Protein AF-A0A4R4RF92-F1 (afdb_monomer)

pLDDT: mean 91.96, std 5.41, range [56.59, 97.25]

Foldseek 3Di:
DDDPVVVVVVVCCCVVVVVVVVVVVVVLVVLCCVPPVVVVDDDLDLVSSQVSLCVVPNPVSSVVSVVVCCVVVVVVLLVVLLVQLVVVCVVVVADDDPPDDCVRRVSSVVSSVVVVVVVVVVVVDPDRVVVVVLVVVLVCLLCVLVVLVVVLVLLQDCVNQPPRHDDPVRNVVSVVVSVVSVVSNVVSVVVCVVCVSVD

Radius of gyration: 20.78 Å; Cα contacts (8 Å, |Δi|>4): 106; chains: 1; bounding box: 51×45×51 Å

Nearest PDB structures (foldseek):
  8e5v-assembly1_A  TM=8.737E-01  e=6.462E-01  Deinococcus radiodurans
  8e6i-assembly1_A  TM=8.387E-01  e=5.549E-01  Deinococcus radiodurans
  8e6h-assembly1_A  TM=8.563E-01  e=7.526E-01  Deinococcus radiodurans
  8e6n-assembly1_A  TM=8.607E-01  e=1.189E+00  Deinococcus radiodurans

Sequence (199 aa):
RWSAADLADARSSVLIGFPVGGFLALSLIATAAVVYHPGGTAPGSLAQVAQPALLAFGAVGLAVAVLAFFAVTFGAALETGLSAAYAAAQYFGWQWGKRVSPREAARFHSVLLVSVLLAVLVLLSTVDPVTLTEYMLIVSAVVLPLTYLPILIVANDRTYLGDRVNGTLANLLGAVFLLVIVAASVAAIPLAVATGMGR

Solvent-accessible surface area (backbone atoms only — not comparable to full-atom values): 10977 Å² total; per-residue (Å²): 133,90,54,77,65,56,52,54,53,52,48,50,50,50,70,49,46,52,57,54,51,50,52,51,52,50,49,50,52,52,48,42,56,69,69,28,49,83,74,76,49,77,74,84,43,74,71,54,66,38,42,64,38,29,73,76,50,37,73,60,27,37,52,50,45,53,52,48,52,50,55,53,53,52,51,50,49,53,52,51,31,48,48,54,18,47,54,54,21,63,74,73,70,48,57,67,56,97,87,49,55,62,82,76,19,38,68,24,50,46,44,26,50,50,50,50,51,50,52,51,54,51,67,74,45,92,65,57,67,63,64,52,49,54,51,50,50,44,51,49,42,52,47,43,47,74,58,50,49,57,51,57,52,55,45,56,31,48,91,82,43,50,94,69,35,62,50,74,68,55,47,51,52,50,50,54,50,48,52,52,41,44,52,48,24,68,44,37,60,61,48,36,64,74,34,64,71,78,105

Secondary structure (DSSP, 8-state):
---HHHHHHHHHHHHHHHHHHHHHHHHHHHHHHHHTGGGT----SHHHHTHHHHHHHHHHHHHHHHHHHHHHHHHHHHHHHHHHHHHHHHHTT----TTS-TTTTHHHHHHHHHHHHHHHHHHTSS--HHHHHHHHHHHHHHHHHHHHHHHHHHTT-HHHHGGGS--HHHHHHHHHHHHHHHHHHHHHHHHHHHTTTT-

Mean predicted aligned error: 5.09 Å

Structure (mmCIF, N/CA/C/O backbone):
data_AF-A0A4R4RF92-F1
#
_entry.id   AF-A0A4R4RF92-F1
#
loop_
_atom_site.group_PDB
_atom_site.id
_atom_site.type_symbol
_atom_site.label_atom_id
_atom_site.label_alt_id
_atom_site.label_comp_id
_atom_site.label_asym_id
_atom_site.label_entity_id
_atom_site.label_seq_id
_atom_site.pdbx_PDB_ins_code
_atom_site.Cartn_x
_atom_site.Cartn_y
_atom_site.Cartn_z
_atom_site.occupancy
_atom_site.B_iso_or_equiv
_atom_site.auth_seq_id
_atom_site.auth_comp_id
_atom_site.auth_asym_id
_atom_site.auth_atom_id
_atom_site.pdbx_PDB_model_num
ATOM 1 N N . ARG A 1 1 ? -4.581 4.310 24.866 1.00 70.12 1 ARG A N 1
ATOM 2 C CA . ARG A 1 1 ? -5.778 5.154 24.635 1.00 70.12 1 ARG A CA 1
ATOM 3 C C . ARG A 1 1 ? -5.343 6.242 23.674 1.00 70.12 1 ARG A C 1
ATOM 5 O O . ARG A 1 1 ? -4.247 6.738 23.878 1.00 70.12 1 ARG A O 1
ATOM 12 N N . TRP A 1 2 ? -6.129 6.523 22.640 1.00 81.75 2 TRP A N 1
ATOM 13 C CA . TRP A 1 2 ? -5.810 7.558 21.656 1.00 81.75 2 TRP A CA 1
ATOM 14 C C . TRP A 1 2 ? -6.185 8.934 22.216 1.00 81.75 2 TRP A C 1
ATOM 16 O O . TRP A 1 2 ? -7.125 9.050 23.005 1.00 81.75 2 TRP A O 1
ATOM 26 N N . SER A 1 3 ? -5.431 9.949 21.830 1.00 87.31 3 SER A N 1
ATOM 27 C CA . SER A 1 3 ? -5.492 11.329 22.293 1.00 87.31 3 SER A CA 1
ATOM 28 C C . SER A 1 3 ? -5.450 12.289 21.100 1.00 87.31 3 SER A C 1
ATOM 30 O O . SER A 1 3 ? -5.185 11.894 19.967 1.00 87.31 3 SER A O 1
ATOM 32 N N . ALA A 1 4 ? -5.687 13.579 21.343 1.00 84.31 4 ALA A N 1
ATOM 33 C CA . ALA A 1 4 ? -5.590 14.590 20.291 1.00 84.31 4 ALA A CA 1
ATOM 34 C C . ALA A 1 4 ? -4.161 14.752 19.733 1.00 84.31 4 ALA A C 1
ATOM 36 O O . ALA A 1 4 ? -4.010 15.181 18.592 1.00 84.31 4 ALA A O 1
ATOM 37 N N . ALA A 1 5 ? -3.126 14.396 20.504 1.00 86.81 5 ALA A N 1
ATOM 38 C CA . ALA A 1 5 ? -1.743 14.419 20.031 1.00 86.81 5 ALA A CA 1
ATOM 39 C C . ALA A 1 5 ? -1.510 13.374 18.926 1.00 86.81 5 ALA A C 1
ATOM 41 O O . ALA A 1 5 ? -0.878 13.682 17.920 1.00 86.81 5 ALA A O 1
ATOM 42 N N . ASP A 1 6 ? -2.144 12.202 19.036 1.00 90.50 6 ASP A N 1
ATOM 43 C CA . ASP A 1 6 ? -2.045 11.141 18.025 1.00 90.50 6 ASP A CA 1
ATOM 44 C C . ASP A 1 6 ? -2.638 11.575 16.671 1.00 90.50 6 ASP A C 1
ATOM 46 O O . ASP A 1 6 ? -2.253 11.067 15.619 1.00 90.50 6 ASP A O 1
ATOM 50 N N . LEU A 1 7 ? -3.552 12.557 16.663 1.00 89.25 7 LEU A N 1
ATOM 51 C CA . LEU A 1 7 ? -4.067 13.141 15.423 1.00 89.25 7 LEU A CA 1
ATOM 52 C C . LEU A 1 7 ? -3.012 13.998 14.711 1.00 89.25 7 LEU A C 1
ATOM 54 O O . LEU A 1 7 ? -2.994 14.044 13.481 1.00 89.25 7 LEU A O 1
ATOM 58 N N . ALA A 1 8 ? -2.152 14.693 15.459 1.00 89.62 8 ALA A N 1
ATOM 59 C CA . ALA A 1 8 ? -1.052 15.452 14.873 1.00 89.62 8 ALA A CA 1
ATOM 60 C C . ALA A 1 8 ? -0.023 14.505 14.238 1.00 89.62 8 ALA A C 1
ATOM 62 O O . ALA A 1 8 ? 0.397 14.749 13.107 1.00 89.62 8 ALA A O 1
ATOM 63 N N . ASP A 1 9 ? 0.281 13.391 14.907 1.00 90.31 9 ASP A N 1
ATOM 64 C CA . ASP A 1 9 ? 1.168 12.346 14.385 1.00 90.31 9 ASP A CA 1
ATOM 65 C C . ASP A 1 9 ? 0.575 11.653 13.151 1.00 90.31 9 ASP A C 1
ATOM 67 O O . ASP A 1 9 ? 1.258 11.455 12.146 1.00 90.31 9 ASP A O 1
ATOM 71 N N . ALA A 1 10 ? -0.727 11.353 13.164 1.00 91.56 10 ALA A N 1
ATOM 72 C CA . ALA A 1 10 ? -1.410 10.808 11.993 1.00 91.56 10 ALA A CA 1
ATOM 73 C C . ALA A 1 10 ? -1.362 11.784 10.804 1.00 91.56 10 ALA A C 1
ATOM 75 O O . ALA A 1 10 ? -1.112 11.383 9.667 1.00 91.56 10 ALA A O 1
ATOM 76 N N . ARG A 1 11 ? -1.558 13.085 11.051 1.00 91.06 11 ARG A N 1
ATOM 77 C CA . ARG A 1 11 ? -1.483 14.112 10.002 1.00 91.06 11 ARG A CA 1
ATOM 78 C C . ARG A 1 11 ? -0.074 14.284 9.460 1.00 91.06 11 ARG A C 1
ATOM 80 O O . ARG A 1 11 ? 0.067 14.403 8.249 1.00 91.06 11 ARG A O 1
ATOM 87 N N . SER A 1 12 ? 0.950 14.303 10.309 1.00 92.12 12 SER A N 1
ATOM 88 C CA . SER A 1 12 ? 2.339 14.420 9.852 1.00 92.12 12 SER A CA 1
ATOM 89 C C . SER A 1 12 ? 2.744 13.195 9.032 1.00 92.12 12 SER A C 1
ATOM 91 O O . SER A 1 12 ? 3.311 13.348 7.951 1.00 92.12 12 SER A O 1
ATOM 93 N N . SER A 1 13 ? 2.349 11.998 9.474 1.00 92.50 13 SER A N 1
ATOM 94 C CA . SER A 1 13 ? 2.547 10.755 8.730 1.00 92.50 13 SER A CA 1
ATOM 95 C C . SER A 1 13 ? 1.925 10.825 7.332 1.00 92.50 13 SER A C 1
ATOM 97 O O . SER A 1 13 ? 2.594 10.502 6.354 1.00 92.50 13 SER A O 1
ATOM 99 N N . VAL A 1 14 ? 0.695 11.333 7.207 1.00 93.81 14 VAL A N 1
ATOM 100 C CA . VAL A 1 14 ? 0.028 11.491 5.905 1.00 93.81 14 VAL A CA 1
ATOM 101 C C . VAL A 1 14 ? 0.684 12.593 5.061 1.00 93.81 14 VAL A C 1
ATOM 103 O O . VAL A 1 14 ? 1.032 12.367 3.904 1.00 93.81 14 VAL A O 1
ATOM 106 N N . LEU A 1 15 ? 0.883 13.784 5.625 1.00 93.81 15 LEU A N 1
ATOM 107 C CA . LEU A 1 15 ? 1.363 14.960 4.891 1.00 93.81 15 LEU A CA 1
ATOM 108 C C . LEU A 1 15 ? 2.830 14.860 4.466 1.00 93.81 15 LEU A C 1
ATOM 110 O O . LEU A 1 15 ? 3.221 15.535 3.522 1.00 93.81 15 LEU A O 1
ATOM 114 N N . ILE A 1 16 ? 3.636 14.037 5.138 1.00 94.81 16 ILE A N 1
ATOM 115 C CA . ILE A 1 16 ? 5.032 13.783 4.764 1.00 94.81 16 ILE A CA 1
ATOM 116 C C . ILE A 1 16 ? 5.131 12.481 3.965 1.00 94.81 16 ILE A C 1
ATOM 118 O O . ILE A 1 16 ? 5.772 12.444 2.916 1.00 94.81 16 ILE A O 1
ATOM 122 N N . GLY A 1 17 ? 4.466 11.420 4.428 1.00 93.56 17 GLY A N 1
ATOM 123 C CA . GLY A 1 17 ? 4.563 10.090 3.835 1.00 93.56 17 GLY A CA 1
ATOM 124 C C . GLY A 1 17 ? 4.038 10.029 2.404 1.00 93.56 17 GLY A C 1
ATOM 125 O O . GLY A 1 17 ? 4.734 9.513 1.530 1.00 93.56 17 GLY A O 1
ATOM 126 N N . PHE A 1 18 ? 2.856 10.596 2.127 1.00 93.19 18 PHE A N 1
ATOM 127 C CA . PHE A 1 18 ? 2.279 10.549 0.777 1.00 93.19 18 PHE A CA 1
ATOM 128 C C . PHE A 1 18 ? 3.112 11.323 -0.255 1.00 93.19 18 PHE A C 1
ATOM 130 O O . PHE A 1 18 ? 3.376 10.754 -1.314 1.00 93.19 18 PHE A O 1
ATOM 137 N N . PRO A 1 19 ? 3.584 12.561 0.003 1.00 95.69 19 PRO A N 1
ATOM 138 C CA . PRO A 1 19 ? 4.459 13.253 -0.944 1.00 95.69 19 PRO A CA 1
ATOM 139 C C . PRO A 1 19 ? 5.789 12.542 -1.188 1.00 95.69 19 PRO A C 1
ATOM 141 O O . PRO A 1 19 ? 6.225 12.468 -2.335 1.00 95.69 19 PRO A O 1
ATOM 144 N N . VAL A 1 20 ? 6.412 11.975 -0.148 1.00 95.44 20 VAL A N 1
ATOM 145 C CA . VAL A 1 20 ? 7.640 11.178 -0.313 1.00 95.44 20 VAL A CA 1
ATOM 146 C C . VAL A 1 20 ? 7.364 9.948 -1.180 1.00 95.44 20 VAL A C 1
ATOM 148 O O . VAL A 1 20 ? 8.101 9.692 -2.129 1.00 95.44 20 VAL A O 1
ATOM 151 N N . GLY A 1 21 ? 6.269 9.228 -0.923 1.00 93.62 21 GLY A N 1
ATOM 152 C CA . GLY A 1 21 ? 5.848 8.096 -1.751 1.00 93.62 21 GLY A CA 1
ATOM 153 C C . GLY A 1 21 ? 5.562 8.493 -3.202 1.00 93.62 21 GLY A C 1
ATOM 154 O O . GLY A 1 21 ? 6.019 7.823 -4.126 1.00 93.62 21 GLY A O 1
ATOM 155 N N . GLY A 1 22 ? 4.876 9.617 -3.417 1.00 95.50 22 GLY A N 1
ATOM 156 C CA . GLY A 1 22 ? 4.598 10.160 -4.748 1.00 95.50 22 GLY A CA 1
ATOM 157 C C . GLY A 1 22 ? 5.870 10.547 -5.503 1.00 95.50 22 GLY A C 1
ATOM 158 O O . GLY A 1 22 ? 6.012 10.217 -6.679 1.00 95.50 22 GLY A O 1
ATOM 159 N N . PHE A 1 23 ? 6.833 11.172 -4.825 1.00 97.00 23 PHE A N 1
ATOM 160 C CA . PHE A 1 23 ? 8.141 11.482 -5.402 1.00 97.00 23 PHE A CA 1
ATOM 161 C C . PHE A 1 23 ? 8.903 10.215 -5.815 1.00 97.00 23 PHE A C 1
ATOM 163 O O . PHE A 1 23 ? 9.464 10.162 -6.913 1.00 97.00 23 PHE A O 1
ATOM 170 N N . LEU A 1 24 ? 8.890 9.172 -4.979 1.00 94.19 24 LEU A N 1
ATOM 171 C CA . LEU A 1 24 ? 9.507 7.884 -5.309 1.00 94.19 24 LEU A CA 1
ATOM 172 C C . LEU A 1 24 ? 8.814 7.216 -6.505 1.00 94.19 24 LEU A C 1
ATOM 174 O O . LEU A 1 24 ? 9.497 6.747 -7.413 1.00 94.19 24 LEU A O 1
ATOM 178 N N . ALA A 1 25 ? 7.480 7.234 -6.559 1.00 94.62 25 ALA A N 1
ATOM 179 C CA . ALA A 1 25 ? 6.720 6.698 -7.688 1.00 94.62 25 ALA A CA 1
ATOM 180 C C . ALA A 1 25 ? 7.053 7.426 -9.003 1.00 94.62 25 ALA A C 1
ATOM 182 O O . ALA A 1 25 ? 7.341 6.784 -10.012 1.00 94.62 25 ALA A O 1
ATOM 183 N N . LEU A 1 26 ? 7.099 8.762 -8.984 1.00 96.50 26 LEU A N 1
ATOM 184 C CA . LEU A 1 26 ? 7.511 9.562 -10.142 1.00 96.50 26 LEU A CA 1
ATOM 185 C C . LEU A 1 26 ? 8.964 9.281 -10.549 1.00 96.50 26 LEU A C 1
ATOM 187 O O . LEU A 1 26 ? 9.264 9.214 -11.740 1.00 96.50 26 LEU A O 1
ATOM 191 N N . SER A 1 27 ? 9.853 9.059 -9.580 1.00 94.69 27 SER A N 1
ATOM 192 C CA . SER A 1 27 ? 11.252 8.692 -9.836 1.00 94.69 27 SER A CA 1
ATOM 193 C C . SER A 1 27 ? 11.372 7.327 -10.521 1.00 94.69 27 SER A C 1
ATOM 195 O O . SER A 1 27 ? 12.181 7.168 -11.438 1.00 94.69 27 SER A O 1
ATOM 197 N N . LEU A 1 28 ? 10.547 6.349 -10.133 1.00 92.12 28 LEU A N 1
ATOM 198 C CA . LEU A 1 28 ? 10.474 5.050 -10.810 1.00 92.12 28 LEU A CA 1
ATOM 199 C C . LEU A 1 28 ? 9.961 5.193 -12.249 1.00 92.12 28 LEU A C 1
ATOM 201 O O . LEU A 1 28 ? 10.555 4.615 -13.157 1.00 92.12 28 LEU A O 1
ATOM 205 N N . ILE A 1 29 ? 8.926 6.010 -12.477 1.00 93.81 29 ILE A N 1
ATOM 206 C CA . ILE A 1 29 ? 8.403 6.288 -13.827 1.00 93.81 29 ILE A CA 1
ATOM 207 C C . ILE A 1 29 ? 9.475 6.956 -14.697 1.00 93.81 29 ILE A C 1
ATOM 209 O O . ILE A 1 29 ? 9.704 6.529 -15.827 1.00 93.81 29 ILE A O 1
ATOM 213 N N . ALA A 1 30 ? 10.175 7.962 -14.168 1.00 94.69 30 ALA A N 1
ATOM 214 C CA . ALA A 1 30 ? 11.253 8.643 -14.881 1.00 94.69 30 ALA A CA 1
ATOM 215 C C . ALA A 1 30 ? 12.410 7.686 -15.210 1.00 94.69 30 ALA A C 1
ATOM 217 O O . ALA A 1 30 ? 12.921 7.687 -16.330 1.00 94.69 30 ALA A O 1
ATOM 218 N N . THR A 1 31 ? 12.780 6.816 -14.267 1.00 93.31 31 THR A N 1
ATOM 219 C CA . THR A 1 31 ? 13.800 5.780 -14.486 1.00 93.31 31 THR A CA 1
ATOM 220 C C . THR A 1 31 ? 13.366 4.824 -15.593 1.00 93.31 31 THR A C 1
ATOM 222 O O . THR A 1 31 ? 14.153 4.527 -16.489 1.00 93.31 31 THR A O 1
ATOM 225 N N . ALA A 1 32 ? 12.105 4.387 -15.587 1.00 92.12 32 ALA A N 1
ATOM 226 C CA . ALA A 1 32 ? 11.593 3.498 -16.618 1.00 92.12 32 ALA A CA 1
ATOM 227 C C . ALA A 1 32 ? 11.567 4.157 -18.006 1.00 92.12 32 ALA A C 1
ATOM 229 O O . ALA A 1 32 ? 11.949 3.529 -18.997 1.00 92.12 32 ALA A O 1
ATOM 230 N N . ALA A 1 33 ? 11.191 5.437 -18.066 1.00 92.81 33 ALA A N 1
ATOM 231 C CA . ALA A 1 33 ? 11.180 6.224 -19.294 1.00 92.81 33 ALA A CA 1
ATOM 232 C C . ALA A 1 33 ? 12.584 6.431 -19.887 1.00 92.81 33 ALA A C 1
ATOM 234 O O . ALA A 1 33 ? 12.735 6.462 -21.103 1.00 92.81 33 ALA A O 1
ATOM 235 N N . VAL A 1 34 ? 13.621 6.559 -19.059 1.00 92.69 34 VAL A N 1
ATOM 236 C CA . VAL A 1 34 ? 14.996 6.759 -19.546 1.00 92.69 34 VAL A CA 1
ATOM 237 C C . VAL A 1 34 ? 15.688 5.434 -19.868 1.00 92.69 34 VAL A C 1
ATOM 239 O O . VAL A 1 34 ? 16.424 5.356 -20.848 1.00 92.69 34 VAL A O 1
ATOM 242 N N . VAL A 1 35 ? 15.469 4.393 -19.061 1.00 91.62 35 VAL A N 1
ATOM 243 C CA . VAL A 1 35 ? 16.236 3.140 -19.158 1.00 91.62 35 VAL A CA 1
ATOM 244 C C . VAL A 1 35 ? 15.572 2.106 -20.066 1.00 91.62 35 VAL A C 1
ATOM 246 O O . VAL A 1 35 ? 16.270 1.461 -20.843 1.00 91.62 35 VAL A O 1
ATOM 249 N N . TYR A 1 36 ? 14.248 1.936 -20.000 1.00 91.44 36 TYR A N 1
ATOM 250 C CA . TYR A 1 36 ? 13.569 0.839 -20.705 1.00 91.44 36 TYR A CA 1
ATOM 251 C C . TYR A 1 36 ? 12.820 1.276 -21.963 1.00 91.44 36 TYR A C 1
ATOM 253 O O . TYR A 1 36 ? 12.790 0.529 -22.946 1.00 91.44 36 TYR A O 1
ATOM 261 N N . HIS A 1 37 ? 12.250 2.486 -21.958 1.00 90.00 37 HIS A N 1
ATOM 262 C CA . HIS A 1 37 ? 11.469 2.999 -23.086 1.00 90.00 37 HIS A CA 1
ATOM 263 C C . HIS A 1 37 ? 12.259 3.082 -24.408 1.00 90.00 37 HIS A C 1
ATOM 265 O O . HIS A 1 37 ? 11.710 2.648 -25.420 1.00 90.00 37 HIS A O 1
ATOM 271 N N . PRO A 1 38 ? 13.538 3.527 -24.451 1.00 90.62 38 PRO A N 1
ATOM 272 C CA . PRO A 1 38 ? 14.290 3.594 -25.711 1.00 90.62 38 PRO A CA 1
ATOM 273 C C . PRO A 1 38 ? 14.495 2.231 -26.384 1.00 90.62 38 PRO A C 1
ATOM 275 O O . PRO A 1 38 ? 14.605 2.156 -27.604 1.00 90.62 38 PRO A O 1
ATOM 278 N N . GLY A 1 39 ? 14.545 1.153 -25.595 1.00 83.62 39 GLY A N 1
ATOM 279 C CA . GLY A 1 39 ? 14.670 -0.216 -26.095 1.00 83.62 39 GLY A CA 1
ATOM 280 C C . GLY A 1 39 ? 13.335 -0.896 -26.400 1.00 83.62 39 GLY A C 1
ATOM 281 O O . GLY A 1 39 ? 13.344 -2.051 -26.815 1.00 83.62 39 GLY A O 1
ATOM 282 N N . GLY A 1 40 ? 12.195 -0.233 -26.155 1.00 82.62 40 GLY A N 1
ATOM 283 C CA . GLY A 1 40 ? 10.867 -0.848 -26.271 1.00 82.62 40 GLY A CA 1
ATOM 284 C C . GLY A 1 40 ? 10.677 -2.052 -25.342 1.00 82.62 40 GLY A C 1
ATOM 285 O O . GLY A 1 40 ? 9.883 -2.943 -25.630 1.00 82.62 40 GLY A O 1
ATOM 286 N N . THR A 1 41 ? 11.440 -2.107 -24.250 1.00 80.31 41 THR A N 1
ATOM 287 C CA . THR A 1 41 ? 11.414 -3.219 -23.294 1.00 80.31 41 THR A CA 1
ATOM 288 C C . THR A 1 41 ? 10.578 -2.843 -22.082 1.00 80.31 41 THR A C 1
ATOM 290 O O . THR A 1 41 ? 10.598 -1.695 -21.652 1.00 80.31 41 THR A O 1
ATOM 293 N N . ALA A 1 42 ? 9.861 -3.807 -21.511 1.00 81.12 42 ALA A N 1
ATOM 294 C CA . ALA A 1 42 ? 9.186 -3.660 -20.228 1.00 81.12 42 ALA A CA 1
ATOM 295 C C . ALA A 1 42 ? 9.785 -4.676 -19.243 1.00 81.12 42 ALA A C 1
ATOM 297 O O . ALA A 1 42 ? 10.007 -5.828 -19.632 1.00 81.12 42 ALA A O 1
ATOM 298 N N . PRO A 1 43 ? 10.087 -4.283 -17.993 1.00 82.38 43 PRO A N 1
ATOM 299 C CA . PRO A 1 43 ? 10.603 -5.218 -17.008 1.00 82.38 43 PRO A CA 1
ATOM 300 C C . PRO A 1 43 ? 9.508 -6.220 -16.615 1.00 82.38 43 PRO A C 1
ATOM 302 O O . PRO A 1 43 ? 8.527 -5.857 -15.977 1.00 82.38 43 PRO A O 1
ATOM 305 N N . GLY A 1 44 ? 9.696 -7.489 -16.972 1.00 84.69 44 GLY A N 1
ATOM 306 C CA . GLY A 1 44 ? 8.806 -8.603 -16.629 1.00 84.69 44 GLY A CA 1
ATOM 307 C C . GLY A 1 44 ? 9.215 -9.353 -15.360 1.00 84.69 44 GLY A C 1
ATOM 308 O O . GLY A 1 44 ? 8.656 -10.397 -15.051 1.00 84.69 44 GLY A O 1
ATOM 309 N N . SER A 1 45 ? 10.232 -8.881 -14.632 1.00 87.75 45 SER A N 1
ATOM 310 C CA . SER A 1 45 ? 10.657 -9.492 -13.368 1.00 87.75 45 SER A CA 1
ATOM 311 C C . SER A 1 45 ? 11.285 -8.476 -12.421 1.00 87.75 45 SER A C 1
ATOM 313 O O . SER A 1 45 ? 11.864 -7.475 -12.848 1.00 87.75 45 SER A O 1
ATOM 315 N N . LEU A 1 46 ? 11.257 -8.780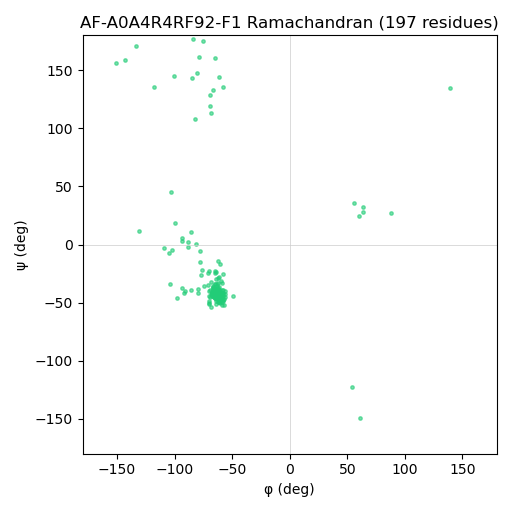 -11.121 1.00 86.25 46 LEU A N 1
ATOM 316 C CA . LEU A 1 46 ? 11.884 -7.948 -10.089 1.00 86.25 46 LEU A CA 1
ATOM 317 C C . LEU A 1 46 ? 13.397 -7.766 -10.317 1.00 86.25 46 LEU A C 1
ATOM 319 O O . LEU A 1 46 ? 13.945 -6.700 -10.046 1.00 86.25 46 LEU A O 1
ATOM 323 N N . ALA A 1 47 ? 14.069 -8.782 -10.867 1.00 88.31 47 ALA A N 1
ATOM 324 C CA . ALA A 1 47 ? 15.486 -8.703 -11.213 1.00 88.31 47 ALA A CA 1
ATOM 325 C C . ALA A 1 47 ? 15.752 -7.641 -12.292 1.00 88.31 47 ALA A C 1
ATOM 327 O O . ALA A 1 47 ? 16.699 -6.865 -12.173 1.00 88.31 47 ALA A O 1
ATOM 328 N N . GLN A 1 48 ? 14.886 -7.561 -13.308 1.00 90.56 48 GLN A N 1
ATOM 329 C CA . GLN A 1 48 ? 14.989 -6.527 -14.335 1.00 90.56 48 GLN A CA 1
ATOM 330 C C . GLN A 1 48 ? 14.753 -5.141 -13.744 1.00 90.56 48 GLN A C 1
ATOM 332 O O . GLN A 1 48 ? 15.502 -4.236 -14.090 1.00 90.56 48 GLN A O 1
ATOM 337 N N . VAL A 1 49 ? 13.818 -4.981 -12.798 1.00 90.94 49 VAL A N 1
ATOM 338 C CA . VAL A 1 49 ? 13.563 -3.704 -12.096 1.00 90.94 49 VAL A CA 1
ATOM 339 C C . VAL A 1 49 ? 14.782 -3.210 -11.298 1.00 90.94 49 VAL A C 1
ATOM 341 O O . VAL A 1 49 ? 14.956 -2.005 -11.139 1.00 90.94 49 VAL A O 1
ATOM 344 N N . ALA A 1 50 ? 15.665 -4.099 -10.829 1.00 92.94 50 ALA A N 1
ATOM 345 C CA . ALA A 1 50 ? 16.909 -3.711 -10.148 1.00 92.94 50 ALA A CA 1
ATOM 346 C C . ALA A 1 50 ? 18.030 -3.256 -11.105 1.00 92.94 50 ALA A C 1
ATOM 348 O O . ALA A 1 50 ? 19.014 -2.655 -10.665 1.00 92.94 50 ALA A O 1
ATOM 349 N N . GLN A 1 51 ? 17.907 -3.527 -12.408 1.00 91.88 51 GLN A N 1
ATOM 350 C CA . GLN A 1 51 ? 18.942 -3.231 -13.401 1.00 91.88 51 GLN A CA 1
ATOM 351 C C . GLN A 1 51 ? 19.374 -1.751 -13.441 1.00 91.88 51 GLN A C 1
ATOM 353 O O . GLN A 1 51 ? 20.576 -1.515 -13.534 1.00 91.88 51 GLN A O 1
ATOM 358 N N . PRO A 1 52 ? 18.493 -0.738 -13.318 1.00 93.25 52 PRO A N 1
ATOM 359 C CA . PRO A 1 52 ? 18.900 0.663 -13.314 1.00 93.25 52 PRO A CA 1
ATOM 360 C C . PRO A 1 52 ? 19.834 0.990 -12.146 1.00 93.25 52 PRO A C 1
ATOM 362 O O . PRO A 1 52 ? 20.798 1.730 -12.320 1.00 93.25 52 PRO A O 1
ATOM 365 N N . ALA A 1 53 ? 19.604 0.388 -10.973 1.00 93.44 53 ALA A N 1
ATOM 366 C CA . ALA A 1 53 ? 20.480 0.559 -9.815 1.00 93.44 53 ALA A CA 1
ATOM 367 C C . ALA A 1 53 ? 21.863 -0.067 -10.056 1.00 93.44 53 ALA A C 1
ATOM 369 O O . ALA A 1 53 ? 22.880 0.526 -9.693 1.00 93.44 53 ALA A O 1
ATOM 370 N N . LEU A 1 54 ? 21.907 -1.231 -10.715 1.00 93.75 54 LEU A N 1
ATOM 371 C CA . LEU A 1 54 ? 23.155 -1.865 -11.145 1.00 93.75 54 LEU A CA 1
ATOM 372 C C . LEU A 1 54 ? 23.893 -1.020 -12.196 1.00 93.75 54 LEU A C 1
ATOM 374 O O . LEU A 1 54 ? 25.103 -0.846 -12.093 1.00 93.75 54 LEU A O 1
ATOM 378 N N . LEU A 1 55 ? 23.185 -0.480 -13.189 1.00 91.75 55 LEU A N 1
ATOM 379 C CA . LEU A 1 55 ? 23.778 0.353 -14.240 1.00 91.75 55 LEU A CA 1
ATOM 380 C C . LEU A 1 55 ? 24.347 1.662 -13.680 1.00 91.75 55 LEU A C 1
ATOM 382 O O . LEU A 1 55 ? 25.417 2.089 -14.103 1.00 91.75 55 LEU A O 1
ATOM 386 N N . ALA A 1 56 ? 23.653 2.283 -12.725 1.00 93.75 56 ALA A N 1
ATOM 387 C CA . ALA A 1 56 ? 24.061 3.561 -12.151 1.00 93.75 56 ALA A CA 1
ATOM 388 C C . ALA A 1 56 ? 25.174 3.430 -11.098 1.00 93.75 56 ALA A C 1
ATOM 390 O O . ALA A 1 56 ? 26.058 4.282 -11.035 1.00 93.75 56 ALA A O 1
ATOM 391 N N . PHE A 1 57 ? 25.142 2.382 -10.265 1.00 94.75 57 PHE A N 1
ATOM 392 C CA . PHE A 1 57 ? 26.001 2.284 -9.074 1.00 94.75 57 PHE A CA 1
ATOM 393 C C . PHE A 1 57 ? 26.741 0.941 -8.939 1.00 94.75 57 PHE A C 1
ATOM 395 O O . PHE A 1 57 ? 27.314 0.641 -7.887 1.00 94.75 57 PHE A O 1
ATOM 402 N N . GLY A 1 58 ? 26.733 0.107 -9.980 1.00 95.50 58 GLY A N 1
ATOM 403 C CA . GLY A 1 58 ? 27.420 -1.181 -9.996 1.00 95.50 58 GLY A CA 1
ATOM 404 C C . GLY A 1 58 ? 26.909 -2.155 -8.928 1.00 95.50 58 GLY A C 1
ATOM 405 O O . GLY A 1 58 ? 25.742 -2.139 -8.527 1.00 95.50 58 GLY A O 1
ATOM 406 N N . ALA A 1 59 ? 27.804 -3.019 -8.445 1.00 95.88 59 ALA A N 1
ATOM 407 C CA . ALA A 1 59 ? 27.474 -4.051 -7.459 1.00 95.88 59 ALA A CA 1
ATOM 408 C C . ALA A 1 59 ? 26.920 -3.479 -6.140 1.00 95.88 59 ALA A C 1
ATOM 410 O O . ALA A 1 59 ? 26.067 -4.104 -5.513 1.00 95.88 59 ALA A O 1
ATOM 411 N N . VAL A 1 60 ? 27.363 -2.281 -5.739 1.00 96.62 60 VAL A N 1
ATOM 412 C CA . VAL A 1 60 ? 26.861 -1.604 -4.532 1.00 96.62 60 VAL A CA 1
ATOM 413 C C . VAL A 1 60 ? 25.399 -1.200 -4.714 1.00 96.62 60 VAL A C 1
ATOM 415 O O . VAL A 1 60 ? 24.584 -1.468 -3.834 1.00 96.62 60 VAL A O 1
ATOM 418 N N . GLY A 1 61 ? 25.041 -0.633 -5.870 1.00 94.75 61 GLY A N 1
ATOM 419 C CA . GLY A 1 61 ? 23.649 -0.309 -6.202 1.00 94.75 61 GLY A CA 1
ATOM 420 C C . GLY A 1 61 ? 22.736 -1.521 -6.176 1.00 94.75 61 GLY A C 1
ATOM 421 O O . GLY A 1 61 ? 21.651 -1.470 -5.600 1.00 94.75 61 GLY A O 1
ATOM 422 N N . LEU A 1 62 ? 23.203 -2.631 -6.748 1.00 95.31 62 LEU A N 1
ATOM 423 C CA . LEU A 1 62 ? 22.462 -3.887 -6.728 1.00 95.31 62 LEU A CA 1
ATOM 424 C C . LEU A 1 62 ? 22.270 -4.414 -5.299 1.00 95.31 62 LEU A C 1
ATOM 426 O O . LEU A 1 62 ? 21.163 -4.807 -4.944 1.00 95.31 62 LEU A O 1
ATOM 430 N N . ALA A 1 63 ? 23.313 -4.383 -4.465 1.00 96.06 63 ALA A N 1
ATOM 431 C CA . ALA A 1 63 ? 23.217 -4.812 -3.070 1.00 96.06 63 ALA A CA 1
ATOM 432 C C . ALA A 1 63 ? 22.202 -3.968 -2.280 1.00 96.06 63 ALA A C 1
ATOM 434 O O . ALA A 1 63 ? 21.374 -4.516 -1.548 1.00 96.06 63 ALA A O 1
ATOM 435 N N . VAL A 1 64 ? 22.216 -2.644 -2.474 1.00 95.69 64 VAL A N 1
ATOM 436 C CA . VAL A 1 64 ? 21.238 -1.730 -1.867 1.00 95.69 64 VAL A CA 1
ATOM 437 C C . VAL A 1 64 ? 19.825 -2.023 -2.374 1.00 95.69 64 VAL A C 1
ATOM 439 O O . VAL A 1 64 ? 18.904 -2.093 -1.564 1.00 95.69 64 VAL A O 1
ATOM 442 N N . ALA A 1 65 ? 19.643 -2.246 -3.678 1.00 94.44 65 ALA A N 1
ATOM 443 C CA . ALA A 1 65 ? 18.340 -2.566 -4.259 1.00 94.44 65 ALA A CA 1
ATOM 444 C C . ALA A 1 65 ? 17.766 -3.877 -3.700 1.00 94.44 65 ALA A C 1
ATOM 446 O O . ALA A 1 65 ? 16.604 -3.915 -3.305 1.00 94.44 65 ALA A O 1
ATOM 447 N N . VAL A 1 66 ? 18.584 -4.928 -3.590 1.00 95.50 66 VAL A N 1
ATOM 448 C CA . VAL A 1 66 ? 18.170 -6.215 -3.006 1.00 95.50 66 VAL A CA 1
ATOM 449 C C . VAL A 1 66 ? 17.761 -6.050 -1.543 1.00 95.50 66 VAL A C 1
ATOM 451 O O . VAL A 1 66 ? 16.709 -6.548 -1.139 1.00 95.50 66 VAL A O 1
ATOM 454 N N . LEU A 1 67 ? 18.551 -5.316 -0.753 1.00 96.25 67 LEU A N 1
ATOM 455 C CA . LEU A 1 67 ? 18.221 -5.051 0.647 1.00 96.25 67 LEU A CA 1
ATOM 456 C C . LEU A 1 67 ? 16.934 -4.224 0.778 1.00 96.25 67 LEU A C 1
ATOM 458 O O . LEU A 1 67 ? 16.099 -4.522 1.631 1.00 96.25 67 LEU A O 1
ATOM 462 N N . ALA A 1 68 ? 16.750 -3.219 -0.080 1.00 94.50 68 ALA A N 1
ATOM 463 C CA . ALA A 1 68 ? 15.546 -2.396 -0.112 1.00 94.50 68 ALA A CA 1
ATOM 464 C C . ALA A 1 68 ? 14.309 -3.220 -0.494 1.00 94.50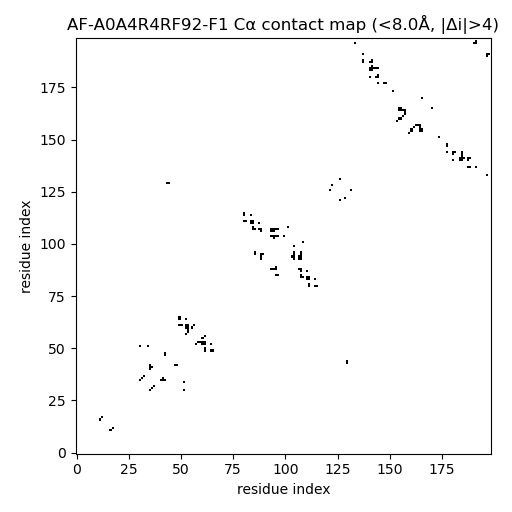 68 ALA A C 1
ATOM 466 O O . ALA A 1 68 ? 13.286 -3.132 0.183 1.00 94.50 68 ALA A O 1
ATOM 467 N N . PHE A 1 69 ? 14.405 -4.070 -1.520 1.00 94.38 69 PHE A N 1
ATOM 468 C CA . PHE A 1 69 ? 13.324 -4.974 -1.911 1.00 94.38 69 PHE A CA 1
ATOM 469 C C . PHE A 1 69 ? 12.952 -5.916 -0.776 1.00 94.38 69 PHE A C 1
ATOM 471 O O . PHE A 1 69 ? 11.767 -6.046 -0.471 1.00 94.38 69 PHE A O 1
ATOM 478 N N . PHE A 1 70 ? 13.937 -6.516 -0.106 1.00 94.94 70 PHE A N 1
ATOM 479 C CA . PHE A 1 70 ? 13.683 -7.348 1.064 1.00 94.94 70 PHE A CA 1
ATOM 480 C C . PHE A 1 70 ? 12.968 -6.560 2.167 1.00 94.94 70 PHE A C 1
ATOM 482 O O . PHE A 1 70 ? 11.912 -6.982 2.627 1.00 94.94 70 PHE A O 1
ATOM 489 N N . ALA A 1 71 ? 13.493 -5.394 2.555 1.00 95.88 71 ALA A N 1
ATOM 490 C CA . ALA A 1 71 ? 12.924 -4.591 3.634 1.00 95.88 71 ALA A CA 1
ATOM 491 C C . ALA A 1 71 ? 11.472 -4.165 3.349 1.00 95.88 71 ALA A C 1
ATOM 493 O O . ALA A 1 71 ? 10.608 -4.305 4.217 1.00 95.88 71 ALA A O 1
ATOM 494 N N . VAL A 1 72 ? 11.190 -3.692 2.130 1.00 93.12 72 VAL A N 1
ATOM 495 C CA . VAL A 1 72 ? 9.854 -3.223 1.730 1.00 93.12 72 VAL A CA 1
ATOM 496 C C . VAL A 1 72 ? 8.867 -4.385 1.616 1.00 93.12 72 VAL A C 1
ATOM 498 O O . VAL A 1 72 ? 7.777 -4.315 2.182 1.00 93.12 72 VAL A O 1
ATOM 501 N N . THR A 1 73 ? 9.236 -5.471 0.932 1.00 92.12 73 THR A N 1
ATOM 502 C CA . THR A 1 73 ? 8.326 -6.615 0.728 1.00 92.12 73 THR A CA 1
ATOM 503 C C . THR A 1 73 ? 8.065 -7.381 2.020 1.00 92.12 73 THR A C 1
ATOM 505 O O . THR A 1 73 ? 6.923 -7.755 2.287 1.00 92.12 73 THR A O 1
ATOM 508 N N . PHE A 1 74 ? 9.083 -7.558 2.866 1.00 93.81 74 PHE A N 1
ATOM 509 C CA . PHE A 1 74 ? 8.923 -8.193 4.170 1.00 93.81 74 PHE A CA 1
ATOM 510 C C . PHE A 1 74 ? 8.025 -7.361 5.091 1.00 93.81 74 PHE A C 1
ATOM 512 O O . PHE A 1 74 ? 7.096 -7.900 5.694 1.00 93.81 74 PHE A O 1
ATOM 519 N N . GLY A 1 75 ? 8.247 -6.042 5.156 1.00 94.81 75 GLY A N 1
ATOM 520 C CA . GLY A 1 75 ? 7.391 -5.130 5.917 1.00 94.81 75 GLY A CA 1
ATOM 521 C C . GLY A 1 75 ? 5.932 -5.185 5.456 1.00 94.81 75 GLY A C 1
ATOM 522 O O . GLY A 1 75 ? 5.037 -5.386 6.279 1.00 94.81 75 GLY A O 1
ATOM 523 N N . ALA A 1 76 ? 5.702 -5.108 4.142 1.00 93.12 76 ALA A N 1
ATOM 524 C CA . ALA A 1 76 ? 4.367 -5.193 3.554 1.00 93.12 76 ALA A CA 1
ATOM 525 C C . ALA A 1 76 ? 3.681 -6.541 3.836 1.00 93.12 76 ALA A C 1
ATOM 527 O O . ALA A 1 76 ? 2.486 -6.573 4.135 1.00 93.12 76 ALA A O 1
ATOM 528 N N . ALA A 1 77 ? 4.419 -7.655 3.796 1.00 92.75 77 ALA A N 1
ATOM 529 C CA . ALA A 1 77 ? 3.881 -8.978 4.110 1.00 92.75 77 ALA A CA 1
ATOM 530 C C . ALA A 1 77 ? 3.426 -9.080 5.576 1.00 92.75 77 ALA A C 1
ATOM 532 O O . ALA A 1 77 ? 2.336 -9.590 5.851 1.00 92.75 77 ALA A O 1
ATOM 533 N N . LEU A 1 78 ? 4.226 -8.556 6.513 1.00 92.62 78 LEU A N 1
ATOM 534 C CA . LEU A 1 78 ? 3.867 -8.517 7.933 1.00 92.62 78 LEU A CA 1
ATOM 535 C C . LEU A 1 78 ? 2.624 -7.657 8.181 1.00 92.62 78 LEU A C 1
ATOM 537 O O . LEU A 1 78 ? 1.713 -8.087 8.892 1.00 92.62 78 LEU A O 1
ATOM 541 N N . GLU A 1 79 ? 2.574 -6.461 7.595 1.00 94.50 79 GLU A N 1
ATOM 542 C CA . GLU A 1 79 ? 1.435 -5.551 7.727 1.00 94.50 79 GLU A CA 1
ATOM 543 C C . GLU A 1 79 ? 0.156 -6.160 7.139 1.00 94.50 79 GLU A C 1
ATOM 545 O O . GLU A 1 79 ? -0.885 -6.170 7.797 1.00 94.50 79 GLU A O 1
ATOM 550 N N . THR A 1 80 ? 0.244 -6.746 5.944 1.00 93.56 80 THR A N 1
ATOM 551 C CA . THR A 1 80 ? -0.901 -7.351 5.248 1.00 93.56 80 THR A CA 1
ATOM 552 C C . THR A 1 80 ? -1.435 -8.570 5.994 1.00 93.56 80 THR A C 1
ATOM 554 O O . THR A 1 80 ? -2.645 -8.681 6.207 1.00 93.56 80 THR A O 1
ATOM 557 N N . GLY A 1 81 ? -0.554 -9.464 6.456 1.00 94.00 81 GLY A N 1
ATOM 558 C CA . GLY A 1 81 ? -0.964 -10.629 7.242 1.00 94.00 81 GLY A CA 1
ATOM 559 C C . GLY A 1 81 ? -1.654 -10.224 8.545 1.00 94.00 81 GLY A C 1
ATOM 560 O O . GLY A 1 81 ? -2.683 -10.792 8.923 1.00 94.00 81 GLY A O 1
ATOM 561 N N . LEU A 1 82 ? -1.124 -9.198 9.215 1.00 94.69 82 LEU A N 1
ATOM 562 C CA . LEU A 1 82 ? -1.711 -8.665 10.438 1.00 94.69 82 LEU A CA 1
ATOM 563 C C . LEU A 1 82 ? -3.067 -7.992 10.170 1.00 94.69 82 LEU A C 1
ATOM 565 O O . LEU A 1 82 ? -4.008 -8.194 10.938 1.00 94.69 82 LEU A O 1
ATOM 569 N N . SER A 1 83 ? -3.180 -7.241 9.073 1.00 94.94 83 SER A N 1
ATOM 570 C CA . SER A 1 83 ? -4.422 -6.606 8.621 1.00 94.94 83 SER A CA 1
ATOM 571 C C . SER A 1 83 ? -5.528 -7.636 8.374 1.00 94.94 83 SER A C 1
ATOM 573 O O . SER A 1 83 ? -6.631 -7.490 8.905 1.00 94.94 83 SER A O 1
ATOM 575 N N . ALA A 1 84 ? -5.219 -8.738 7.683 1.00 95.06 84 ALA A N 1
ATOM 576 C CA . ALA A 1 84 ? -6.169 -9.827 7.448 1.00 95.06 84 ALA A CA 1
ATOM 577 C C . ALA A 1 84 ? -6.676 -10.451 8.761 1.00 95.06 84 ALA A C 1
ATOM 579 O O . ALA A 1 84 ? -7.881 -10.650 8.943 1.00 95.06 84 ALA A O 1
ATOM 580 N N . ALA A 1 85 ? -5.770 -10.708 9.710 1.00 95.94 85 ALA A N 1
ATOM 581 C CA . ALA A 1 85 ? -6.129 -11.244 11.019 1.00 95.94 85 ALA A CA 1
ATOM 582 C C . ALA A 1 85 ? -6.992 -10.270 11.838 1.00 95.94 85 ALA A C 1
ATOM 584 O O . ALA A 1 85 ? -7.959 -10.696 12.478 1.00 95.94 85 ALA A O 1
ATOM 585 N N . TYR A 1 86 ? -6.682 -8.969 11.799 1.00 95.81 86 TYR A N 1
ATOM 586 C CA . TYR A 1 86 ? -7.491 -7.943 12.458 1.00 95.81 86 TYR A CA 1
ATOM 587 C C . TYR A 1 86 ? -8.885 -7.844 11.850 1.00 95.81 86 TYR A C 1
ATOM 589 O O . TYR A 1 86 ? -9.858 -7.897 12.599 1.00 95.81 86 TYR A O 1
ATOM 597 N N . ALA A 1 87 ? -8.989 -7.766 10.523 1.00 94.81 87 ALA A N 1
ATOM 598 C CA . ALA A 1 87 ? -10.267 -7.668 9.830 1.00 94.81 87 ALA A CA 1
ATOM 599 C C . ALA A 1 87 ? -11.175 -8.865 10.155 1.00 94.81 87 ALA A C 1
ATOM 601 O O . ALA A 1 87 ? -12.327 -8.678 10.549 1.00 94.81 87 ALA A O 1
ATOM 602 N N . ALA A 1 88 ? -10.642 -10.090 10.085 1.00 96.00 88 ALA A N 1
ATOM 603 C CA . ALA A 1 88 ? -11.394 -11.295 10.425 1.00 96.00 88 ALA A CA 1
ATOM 604 C C . ALA A 1 88 ? -11.840 -11.296 11.896 1.00 96.00 88 ALA A C 1
ATOM 606 O O . ALA A 1 88 ? -13.014 -11.513 12.198 1.00 96.00 88 ALA A O 1
ATOM 607 N N . ALA A 1 89 ? -10.923 -11.024 12.827 1.00 96.25 89 ALA A N 1
ATOM 608 C CA . ALA A 1 89 ? -11.251 -11.059 14.247 1.00 96.25 89 ALA A CA 1
ATOM 609 C C . ALA A 1 89 ? -12.243 -9.958 14.654 1.00 96.25 89 ALA A C 1
ATOM 611 O O . ALA A 1 89 ? -13.115 -10.216 15.480 1.00 96.25 89 ALA A O 1
ATOM 612 N N . GLN A 1 90 ? -12.147 -8.761 14.069 1.00 94.75 90 GLN A N 1
ATOM 613 C CA . GLN A 1 90 ? -13.094 -7.669 14.306 1.00 94.75 90 GLN A CA 1
ATOM 614 C C . GLN A 1 90 ? -14.478 -7.995 13.745 1.00 94.75 90 GLN A C 1
ATOM 616 O O . GLN A 1 90 ? -15.468 -7.789 14.442 1.00 94.75 90 GLN A O 1
ATOM 621 N N . TYR A 1 91 ? -14.545 -8.563 12.539 1.00 95.19 91 TYR A N 1
ATOM 622 C CA . TYR A 1 91 ? -15.806 -8.968 11.922 1.00 95.19 91 TYR A CA 1
ATOM 623 C C . TYR A 1 91 ? -16.551 -10.021 12.755 1.00 95.19 91 TYR A C 1
ATOM 625 O O . TYR A 1 91 ? -17.749 -9.892 12.996 1.00 95.19 91 TYR A O 1
ATOM 633 N N . PHE A 1 92 ? -15.842 -11.037 13.255 1.00 95.81 92 PHE A N 1
ATOM 634 C CA . PHE A 1 92 ? -16.440 -12.103 14.064 1.00 95.81 92 PHE A CA 1
ATOM 635 C C . PHE A 1 92 ? -16.485 -11.812 15.577 1.00 95.81 92 PHE A C 1
ATOM 637 O O . PHE A 1 92 ? -16.896 -12.680 16.352 1.00 95.81 92 PHE A O 1
ATOM 644 N N . GLY A 1 93 ? -16.038 -10.633 16.024 1.00 94.69 93 GLY A N 1
ATOM 645 C CA . GLY A 1 93 ? -16.007 -10.255 17.443 1.00 94.69 93 GLY A CA 1
ATOM 646 C C . GLY A 1 93 ? -15.078 -11.116 18.313 1.00 94.69 93 GLY A C 1
ATOM 647 O O . GLY A 1 93 ? -15.339 -11.311 19.500 1.00 94.69 93 GLY A O 1
ATOM 648 N N . TRP A 1 94 ? -14.015 -11.684 17.742 1.00 96.12 94 TRP A N 1
ATOM 649 C CA . TRP A 1 94 ? -13.048 -12.510 18.474 1.00 96.12 94 TRP A CA 1
ATOM 650 C C . TRP A 1 94 ? -12.060 -11.664 19.281 1.00 96.12 94 TRP A C 1
ATOM 652 O O . TRP A 1 94 ? -11.853 -10.489 19.003 1.00 96.12 94 TRP A 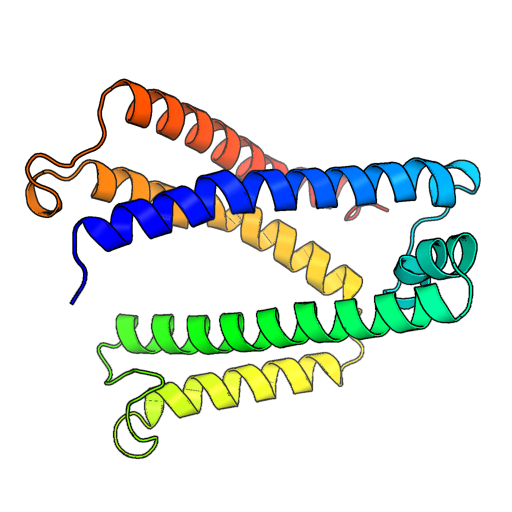O 1
ATOM 662 N N . GLN A 1 95 ? -11.392 -12.278 20.259 1.00 93.38 95 GLN A N 1
ATOM 663 C CA . GLN A 1 95 ? -10.238 -11.656 20.912 1.00 93.38 95 GLN A CA 1
ATOM 664 C C . GLN A 1 95 ? -9.078 -11.520 19.919 1.00 93.38 95 GLN A C 1
ATOM 666 O O . GLN A 1 95 ? -8.747 -12.468 19.199 1.00 93.38 95 GLN A O 1
ATOM 671 N N . TRP A 1 96 ? -8.458 -10.341 19.885 1.00 93.88 96 TRP A N 1
ATOM 672 C CA . TRP A 1 96 ? -7.413 -9.996 18.925 1.00 93.88 96 TRP A CA 1
ATOM 673 C C . TRP A 1 96 ? -6.325 -9.122 19.537 1.00 93.88 96 TRP A C 1
ATOM 675 O O . TRP A 1 96 ? -6.543 -8.408 20.514 1.00 93.88 96 TRP A O 1
ATOM 685 N N . GLY A 1 97 ? -5.151 -9.129 18.904 1.00 89.62 97 GLY A N 1
ATOM 686 C CA . GLY A 1 97 ? -4.076 -8.190 19.203 1.00 89.62 97 GLY A CA 1
ATOM 687 C C . GLY A 1 97 ? -2.698 -8.830 19.208 1.00 89.62 97 GLY A C 1
ATOM 688 O O . GLY A 1 97 ? -2.473 -9.839 19.864 1.00 89.62 97 GLY A O 1
ATOM 689 N N . LYS A 1 98 ? -1.732 -8.164 18.565 1.00 87.19 98 LYS A N 1
ATOM 690 C CA . LYS A 1 98 ? -0.326 -8.607 18.509 1.00 87.19 98 LYS A CA 1
ATOM 691 C C . LYS A 1 98 ? 0.384 -8.725 19.867 1.00 87.19 98 LYS A C 1
ATOM 693 O O . LYS A 1 98 ? 1.467 -9.284 19.941 1.00 87.19 98 LYS A O 1
ATOM 698 N N . ARG A 1 99 ? -0.175 -8.111 20.918 1.00 90.12 99 ARG A N 1
ATOM 699 C CA . ARG A 1 99 ? 0.356 -8.140 22.295 1.00 90.12 99 ARG A CA 1
ATOM 700 C C . ARG A 1 99 ? -0.402 -9.112 23.203 1.00 90.12 99 ARG A C 1
ATOM 702 O O . ARG A 1 99 ? -0.028 -9.257 24.359 1.00 90.12 99 ARG A O 1
ATOM 709 N N . VAL A 1 100 ? -1.475 -9.723 22.703 1.00 91.38 100 VAL A N 1
ATOM 710 C CA . VAL A 1 100 ? -2.247 -10.733 23.432 1.00 91.38 100 VAL A CA 1
ATOM 711 C C . VAL A 1 100 ? -1.567 -12.079 23.228 1.00 91.38 100 VAL A C 1
ATOM 713 O O . VAL A 1 100 ? -1.031 -12.340 22.148 1.00 91.38 100 VAL A O 1
ATOM 716 N N . SER A 1 101 ? -1.563 -12.931 24.252 1.00 91.19 101 SER A N 1
ATOM 717 C CA . SER A 1 101 ? -0.896 -14.224 24.133 1.00 91.19 101 SER A CA 1
ATOM 718 C C . SER A 1 101 ? -1.542 -15.073 23.019 1.00 91.19 101 SER A C 1
ATOM 720 O O . SER A 1 101 ? -2.769 -15.043 22.849 1.00 91.19 101 SER A O 1
ATOM 722 N N . PRO A 1 102 ? -0.765 -15.878 22.266 1.00 89.19 102 PRO A N 1
ATOM 723 C CA . PRO A 1 102 ? -1.321 -16.730 21.215 1.00 89.19 102 PRO A CA 1
ATOM 724 C C . PRO A 1 102 ? -2.385 -17.712 21.708 1.00 89.19 102 PRO A C 1
ATOM 726 O O . PRO A 1 102 ? -3.243 -18.120 20.937 1.00 89.19 102 PRO A O 1
ATOM 729 N N . ARG A 1 103 ? -2.361 -18.083 22.994 1.00 90.62 103 ARG A N 1
ATOM 730 C CA . ARG A 1 103 ? -3.344 -18.997 23.586 1.00 90.62 103 ARG A CA 1
ATOM 731 C C . ARG A 1 103 ? -4.701 -18.326 23.816 1.00 90.62 103 ARG A C 1
ATOM 733 O O . ARG A 1 103 ? -5.727 -18.970 23.636 1.00 90.62 103 ARG A O 1
ATOM 740 N N . GLU A 1 104 ? -4.705 -17.046 24.181 1.00 91.25 104 GLU A N 1
ATOM 741 C CA . GLU A 1 104 ? -5.925 -16.257 24.407 1.00 91.25 104 GLU A CA 1
ATOM 742 C C . GLU A 1 104 ? -6.535 -15.771 23.088 1.00 91.25 104 GLU A C 1
ATOM 744 O O . GLU A 1 104 ? -7.744 -15.860 22.883 1.00 91.25 104 GLU A O 1
ATOM 749 N N . ALA A 1 105 ? -5.695 -15.314 22.156 1.00 94.00 105 ALA A N 1
ATOM 750 C CA . ALA A 1 105 ? -6.103 -14.859 20.828 1.00 94.00 105 ALA A CA 1
ATOM 751 C C . ALA A 1 105 ? -5.781 -15.911 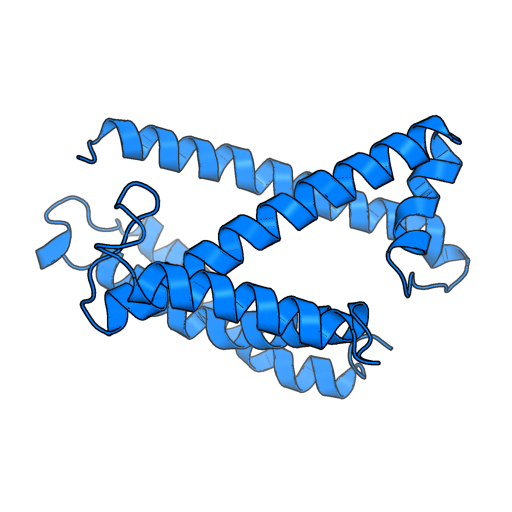19.751 1.00 94.00 105 ALA A C 1
ATOM 753 O O . ALA A 1 105 ? -5.238 -15.582 18.691 1.00 94.00 105 ALA A O 1
ATOM 754 N N . ALA A 1 106 ? -6.099 -17.183 20.021 1.00 94.31 106 ALA A N 1
ATOM 755 C CA . ALA A 1 106 ? -5.737 -18.304 19.149 1.00 94.31 106 ALA A CA 1
ATOM 756 C C . ALA A 1 106 ? -6.272 -18.128 17.726 1.00 94.31 106 ALA A C 1
ATOM 758 O O . ALA A 1 106 ? -5.513 -18.228 16.770 1.00 94.31 106 ALA A O 1
ATOM 759 N N . ARG A 1 107 ? -7.552 -17.759 17.578 1.00 95.50 107 ARG A N 1
ATOM 760 C CA . ARG A 1 107 ? -8.186 -17.568 16.262 1.00 95.50 107 ARG A CA 1
ATOM 761 C C . ARG A 1 107 ? -7.503 -16.477 15.436 1.00 95.50 107 ARG A C 1
ATOM 763 O O . ARG A 1 107 ? -7.267 -16.673 14.251 1.00 95.50 107 ARG A O 1
ATOM 770 N N . PHE A 1 108 ? -7.135 -15.363 16.066 1.00 96.12 108 PHE A N 1
ATOM 771 C CA . PHE A 1 108 ? -6.407 -14.270 15.418 1.00 96.12 108 PHE A CA 1
ATOM 772 C C . PHE A 1 108 ? -5.042 -14.738 14.887 1.00 96.12 108 PHE A C 1
ATOM 774 O O . PHE A 1 108 ? -4.731 -14.545 13.713 1.00 96.12 108 PHE A O 1
ATOM 781 N N . HIS A 1 109 ? -4.254 -15.421 15.723 1.00 94.94 109 HIS A N 1
ATOM 782 C CA . HIS A 1 109 ? -2.942 -15.936 15.321 1.00 94.94 109 HIS A CA 1
ATOM 783 C C . HIS A 1 109 ? -3.050 -17.064 14.286 1.00 94.94 109 HIS A C 1
ATOM 785 O O . HIS A 1 109 ? -2.196 -17.169 13.408 1.00 94.94 109 HIS A O 1
ATOM 791 N N . SER A 1 110 ? -4.112 -17.874 14.337 1.00 95.19 110 SER A N 1
ATOM 792 C CA . SER A 1 110 ? -4.396 -18.883 13.316 1.00 95.19 110 SER A CA 1
ATOM 793 C C . SER A 1 110 ? -4.703 -18.251 11.961 1.00 95.19 110 SER A C 1
ATOM 795 O O . SER A 1 110 ? -4.160 -18.717 10.967 1.00 95.19 110 SER A O 1
ATOM 797 N N . VAL A 1 111 ? -5.510 -17.183 11.896 1.00 96.19 111 VAL A N 1
ATOM 798 C CA . VAL A 1 111 ? -5.774 -16.475 10.627 1.00 96.19 111 VAL A CA 1
ATOM 799 C C . VAL A 1 111 ? -4.484 -15.897 10.052 1.00 96.19 111 VAL A C 1
ATOM 801 O O . VAL A 1 111 ? -4.232 -16.058 8.859 1.00 96.19 111 VAL A O 1
ATOM 804 N N . LEU A 1 112 ? -3.643 -15.287 10.892 1.00 95.12 112 LEU A N 1
ATOM 805 C CA . LEU A 1 112 ? -2.329 -14.795 10.476 1.00 95.12 112 LEU A CA 1
ATOM 806 C C . LEU A 1 112 ? -1.471 -15.926 9.886 1.00 95.12 112 LEU A C 1
ATOM 808 O O . LEU A 1 112 ? -0.979 -15.804 8.766 1.00 95.12 112 LEU A O 1
ATOM 812 N N . LEU A 1 113 ? -1.329 -17.039 10.614 1.00 95.00 113 LEU A N 1
ATOM 813 C CA . LEU A 1 113 ? -0.530 -18.186 10.181 1.00 95.00 113 LEU A CA 1
ATOM 814 C C . LEU A 1 113 ? -1.059 -18.783 8.872 1.00 95.00 113 LEU A C 1
ATOM 816 O O . LEU A 1 113 ? -0.284 -19.006 7.948 1.00 95.00 113 LEU A O 1
ATOM 820 N N . VAL A 1 114 ? -2.370 -19.012 8.774 1.00 95.81 114 VAL A N 1
AT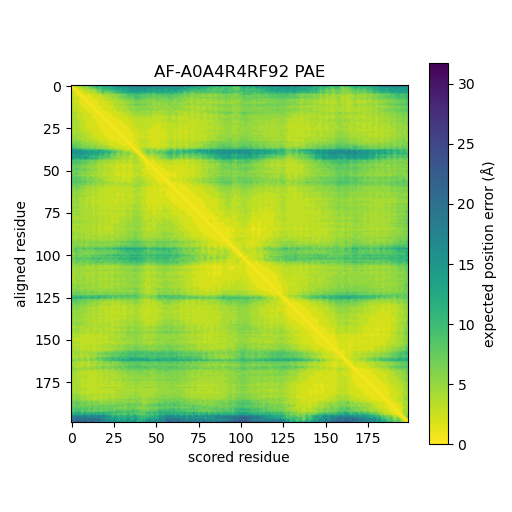OM 821 C CA . VAL A 1 114 ? -3.001 -19.555 7.565 1.00 95.81 114 VAL A CA 1
ATOM 822 C C . VAL A 1 114 ? -2.813 -18.606 6.385 1.00 95.81 114 VAL A C 1
ATOM 824 O O . VAL A 1 114 ? -2.474 -19.071 5.304 1.00 95.81 114 VAL A O 1
ATOM 827 N N . SER A 1 115 ? -2.947 -17.291 6.582 1.00 94.94 115 SER A N 1
ATOM 828 C CA . SER A 1 115 ? -2.725 -16.301 5.517 1.00 94.94 115 SER A CA 1
ATOM 829 C C . SER A 1 115 ? -1.293 -16.359 4.980 1.00 94.94 115 SER A C 1
ATOM 831 O O . SER A 1 115 ? -1.089 -16.362 3.768 1.00 94.94 115 SER A O 1
ATOM 833 N N . VAL A 1 116 ? -0.300 -16.477 5.870 1.00 94.00 116 VAL A N 1
ATOM 834 C CA . VAL A 1 116 ? 1.111 -16.633 5.479 1.00 94.00 116 VAL A CA 1
ATOM 835 C C . VAL A 1 116 ? 1.337 -17.958 4.751 1.00 94.00 116 VAL A C 1
ATOM 837 O O . VAL A 1 116 ? 1.982 -17.974 3.706 1.00 94.00 116 VAL A O 1
ATOM 840 N N . LEU A 1 117 ? 0.786 -19.065 5.255 1.00 95.31 117 LEU A N 1
ATOM 841 C CA . LEU A 1 117 ? 0.917 -20.374 4.608 1.00 95.31 117 LEU A CA 1
ATOM 842 C C . LEU A 1 117 ? 0.288 -20.382 3.211 1.00 95.31 117 LEU A C 1
ATOM 844 O O . LEU A 1 117 ? 0.898 -20.895 2.278 1.00 95.31 117 LEU A O 1
ATOM 848 N N . LEU A 1 118 ? -0.888 -19.774 3.041 1.00 93.75 118 LEU A N 1
ATOM 849 C CA . LEU A 1 118 ? -1.528 -19.631 1.733 1.00 93.75 118 LEU A CA 1
ATOM 850 C C . LEU A 1 118 ? -0.678 -18.782 0.782 1.00 93.75 118 LEU A C 1
ATOM 852 O O . LEU A 1 118 ? -0.495 -19.176 -0.367 1.00 93.75 118 LEU A O 1
ATOM 856 N N . ALA A 1 119 ? -0.103 -17.673 1.255 1.00 91.56 119 ALA A N 1
ATOM 857 C CA . ALA A 1 119 ? 0.804 -16.859 0.447 1.00 91.56 119 ALA A CA 1
ATOM 858 C C . ALA A 1 119 ? 2.049 -17.649 0.002 1.00 91.56 119 ALA A C 1
ATOM 860 O O . ALA A 1 119 ? 2.444 -17.571 -1.160 1.00 91.56 119 ALA A O 1
ATOM 861 N N . VAL A 1 120 ? 2.630 -18.465 0.890 1.00 92.19 120 VAL A N 1
ATOM 862 C CA . VAL A 1 120 ? 3.754 -19.357 0.551 1.00 92.19 120 VAL A CA 1
ATOM 863 C C . VAL A 1 120 ? 3.334 -20.416 -0.469 1.00 92.19 120 VAL A C 1
ATOM 865 O O . VAL A 1 120 ? 4.073 -20.669 -1.413 1.00 92.19 120 VAL A O 1
ATOM 868 N N . LEU A 1 121 ? 2.149 -21.014 -0.334 1.00 93.12 121 LEU A N 1
ATOM 869 C CA . LEU A 1 121 ? 1.647 -21.988 -1.309 1.00 93.12 121 LEU A CA 1
ATOM 870 C C . LEU A 1 121 ? 1.442 -21.365 -2.695 1.00 93.12 121 LEU A C 1
ATOM 872 O O . LEU A 1 121 ? 1.786 -21.991 -3.695 1.00 93.12 121 LEU A O 1
ATOM 876 N N . VAL A 1 122 ? 0.938 -20.130 -2.760 1.00 91.06 122 VAL A N 1
ATOM 877 C CA . VAL A 1 122 ? 0.840 -19.378 -4.020 1.00 91.06 122 VAL A CA 1
ATOM 878 C C . VAL A 1 122 ? 2.232 -19.108 -4.593 1.00 91.06 122 VAL A C 1
ATOM 880 O O . VAL A 1 122 ? 2.435 -19.301 -5.787 1.00 91.06 122 VAL A O 1
ATOM 883 N N . LEU A 1 123 ? 3.212 -18.746 -3.761 1.00 88.00 123 LEU A N 1
ATOM 884 C CA . LEU A 1 123 ? 4.593 -18.536 -4.207 1.00 88.00 123 LEU A CA 1
ATOM 885 C C . LEU A 1 123 ? 5.250 -19.816 -4.753 1.00 88.00 123 LEU A C 1
ATOM 887 O O . LEU A 1 123 ? 6.055 -19.742 -5.674 1.00 88.00 123 LEU A O 1
ATOM 891 N N . LEU A 1 124 ? 4.915 -20.981 -4.195 1.00 91.56 124 LEU A N 1
ATOM 892 C CA . LEU A 1 124 ? 5.404 -22.284 -4.663 1.00 91.56 124 LEU A CA 1
ATOM 893 C C . LEU A 1 124 ? 4.680 -22.792 -5.923 1.00 91.56 124 LEU A C 1
ATOM 895 O O . LEU A 1 124 ? 5.045 -23.838 -6.459 1.00 91.56 124 LEU A O 1
ATOM 899 N N . SER A 1 125 ? 3.648 -22.087 -6.385 1.00 92.19 125 SER A N 1
ATOM 900 C CA . SER A 1 125 ? 2.930 -22.416 -7.615 1.00 92.19 125 SER A CA 1
ATOM 901 C C . SER A 1 125 ? 3.628 -21.848 -8.859 1.00 92.19 125 SER A C 1
ATOM 903 O O . SER A 1 125 ? 4.624 -21.137 -8.772 1.00 92.19 125 SER A O 1
ATOM 905 N N . THR A 1 126 ? 3.089 -22.138 -10.046 1.00 88.75 126 THR A N 1
ATOM 906 C CA . THR A 1 126 ? 3.580 -21.592 -11.324 1.00 88.75 126 THR A CA 1
ATOM 907 C C . THR A 1 126 ? 2.975 -20.227 -11.671 1.00 88.75 126 THR A C 1
ATOM 909 O O . THR A 1 126 ? 3.080 -19.789 -12.816 1.00 88.75 126 THR A O 1
ATOM 912 N N . VAL A 1 127 ? 2.274 -19.583 -10.732 1.00 88.50 127 VAL A N 1
ATOM 913 C CA . VAL A 1 127 ? 1.661 -18.268 -10.951 1.00 88.50 127 VAL A CA 1
ATOM 914 C C . VAL A 1 127 ? 2.754 -17.212 -11.069 1.00 88.50 127 VAL A C 1
ATOM 916 O O . VAL A 1 127 ? 3.606 -17.093 -10.193 1.00 88.50 127 VAL A O 1
ATOM 919 N N . ASP A 1 128 ? 2.696 -16.421 -12.137 1.00 88.12 128 ASP A N 1
ATOM 920 C CA . ASP A 1 128 ? 3.591 -15.285 -12.317 1.00 88.12 128 ASP A CA 1
ATOM 921 C C . ASP A 1 128 ? 3.274 -14.171 -11.293 1.00 88.12 128 ASP A C 1
ATOM 923 O O . ASP A 1 128 ? 2.159 -13.632 -11.300 1.00 88.12 128 ASP A O 1
ATOM 927 N N . PRO A 1 129 ? 4.220 -13.793 -10.410 1.00 85.94 129 PRO A N 1
ATOM 928 C CA . PRO A 1 129 ? 3.974 -12.792 -9.374 1.00 85.94 129 PRO A CA 1
ATOM 929 C C . PRO A 1 129 ? 3.677 -11.394 -9.924 1.00 85.94 129 PRO A C 1
ATOM 931 O O . PRO A 1 129 ? 2.955 -10.630 -9.278 1.00 85.94 129 PRO A O 1
ATOM 934 N N . VAL A 1 130 ? 4.227 -11.048 -11.095 1.00 87.50 130 VAL A N 1
ATOM 935 C CA . VAL A 1 130 ? 3.999 -9.742 -11.732 1.00 87.50 130 VAL A CA 1
ATOM 936 C C . VAL A 1 130 ? 2.546 -9.649 -12.183 1.00 87.50 130 VAL A C 1
ATOM 938 O O . VAL A 1 130 ? 1.816 -8.775 -11.715 1.00 87.50 130 VAL A O 1
ATOM 941 N N . THR A 1 131 ? 2.089 -10.632 -12.956 1.00 87.12 131 THR A N 1
ATOM 942 C CA . THR A 1 131 ? 0.696 -10.742 -13.404 1.00 87.12 131 THR A CA 1
ATOM 943 C C . THR A 1 131 ? -0.275 -10.796 -12.216 1.00 87.12 131 THR A C 1
ATOM 945 O O . THR A 1 131 ? -1.316 -10.136 -12.217 1.00 87.12 131 THR A O 1
ATOM 948 N N . LEU A 1 132 ? 0.058 -11.548 -11.158 1.00 89.69 132 LEU A N 1
ATOM 949 C CA . LEU A 1 132 ? -0.759 -11.593 -9.940 1.00 89.69 132 LEU A CA 1
ATOM 950 C C . LEU A 1 132 ? -0.879 -10.207 -9.291 1.00 89.69 132 LEU A C 1
ATOM 952 O O . LEU A 1 132 ? -1.971 -9.815 -8.882 1.00 89.69 132 LEU A O 1
ATOM 956 N N . THR A 1 133 ?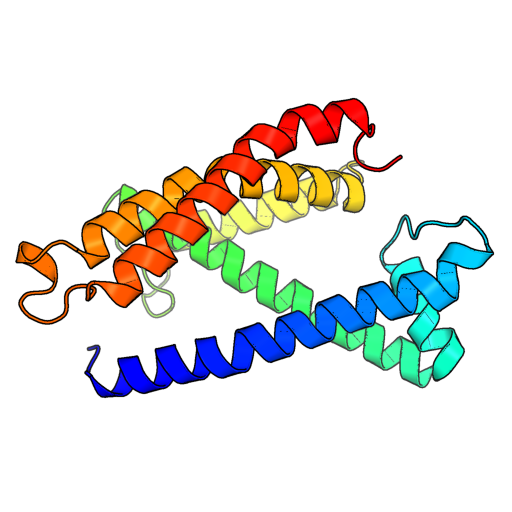 0.223 -9.461 -9.214 1.00 89.38 133 THR A N 1
ATOM 957 C CA . THR A 1 133 ? 0.236 -8.104 -8.652 1.00 89.38 133 THR A CA 1
ATOM 958 C C . THR A 1 133 ? -0.632 -7.158 -9.481 1.00 89.38 133 THR A C 1
ATOM 960 O O . THR A 1 133 ? -1.424 -6.410 -8.910 1.00 89.38 133 THR A O 1
ATOM 963 N N . GLU A 1 134 ? -0.563 -7.230 -10.810 1.00 87.88 134 GLU A N 1
ATOM 964 C CA . GLU A 1 134 ? -1.412 -6.437 -11.711 1.00 87.88 134 GLU A CA 1
ATOM 965 C C . GLU A 1 134 ? -2.903 -6.724 -11.499 1.00 87.88 134 GLU A C 1
ATOM 967 O O . GLU A 1 134 ? -3.699 -5.793 -11.338 1.00 87.88 134 GLU A O 1
ATOM 972 N N . TYR A 1 135 ? -3.288 -8.001 -11.397 1.00 90.19 135 TYR A N 1
ATOM 973 C CA . TYR A 1 135 ? -4.664 -8.373 -11.060 1.00 90.19 135 TYR A CA 1
ATOM 974 C C . TYR A 1 135 ? -5.097 -7.813 -9.702 1.00 90.19 135 TYR A C 1
ATOM 976 O O . TYR A 1 135 ? -6.200 -7.274 -9.580 1.00 90.19 135 TYR A O 1
ATOM 984 N N . MET A 1 136 ? -4.239 -7.903 -8.683 1.00 91.81 136 MET A N 1
ATOM 985 C CA . MET A 1 136 ? -4.549 -7.378 -7.350 1.00 91.81 136 MET A CA 1
ATOM 986 C C . MET A 1 136 ? -4.701 -5.855 -7.346 1.00 91.81 136 MET A C 1
ATOM 988 O O . MET A 1 136 ? -5.554 -5.340 -6.621 1.00 91.81 136 MET A O 1
ATOM 992 N N . LEU A 1 137 ? -3.943 -5.126 -8.171 1.00 91.56 137 LEU A N 1
ATOM 993 C CA . LEU A 1 137 ? -4.105 -3.678 -8.336 1.00 91.56 137 LEU A CA 1
ATOM 994 C C . LEU A 1 137 ? -5.461 -3.329 -8.962 1.00 91.56 137 LEU A C 1
ATOM 996 O O . LEU A 1 137 ? -6.137 -2.423 -8.470 1.00 91.56 137 LEU A O 1
A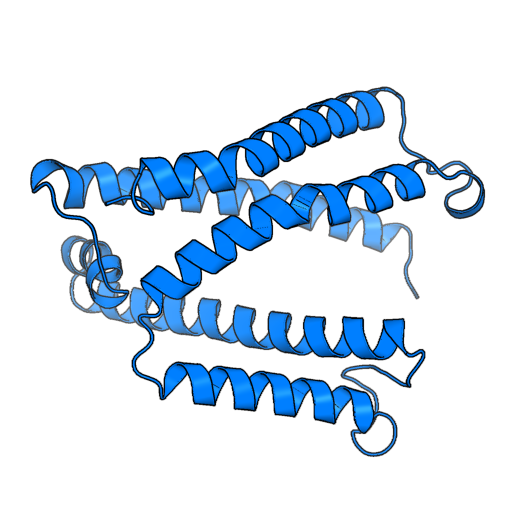TOM 1000 N N . ILE A 1 138 ? -5.896 -4.077 -9.981 1.00 91.81 138 ILE A N 1
ATOM 1001 C CA . ILE A 1 138 ? -7.219 -3.895 -10.603 1.00 91.81 138 ILE A CA 1
ATOM 1002 C C . ILE A 1 138 ? -8.326 -4.149 -9.575 1.00 91.81 138 ILE A C 1
ATOM 1004 O O . ILE A 1 138 ? -9.211 -3.312 -9.398 1.00 91.81 138 ILE A O 1
ATOM 1008 N N . VAL A 1 139 ? -8.260 -5.270 -8.849 1.00 92.31 139 VAL A N 1
ATOM 1009 C CA . VAL A 1 139 ? -9.240 -5.599 -7.799 1.00 92.31 139 VAL A CA 1
ATOM 1010 C C . VAL A 1 139 ? -9.253 -4.525 -6.709 1.00 92.31 139 VAL A C 1
ATOM 1012 O O . VAL A 1 139 ? -10.324 -4.080 -6.296 1.00 92.31 139 VAL A O 1
ATOM 1015 N N . SER A 1 140 ? -8.081 -4.052 -6.281 1.00 91.75 140 SER A N 1
ATOM 1016 C CA . SER A 1 140 ? -7.963 -2.994 -5.272 1.00 91.75 140 SER A CA 1
ATOM 1017 C C . SER A 1 140 ? -8.613 -1.690 -5.735 1.00 91.75 140 SER A C 1
ATOM 1019 O O . SER A 1 140 ? -9.344 -1.072 -4.961 1.00 91.75 140 SER A O 1
ATOM 1021 N N . ALA A 1 141 ? -8.418 -1.296 -6.998 1.00 92.00 141 ALA A N 1
ATOM 1022 C CA . ALA A 1 141 ? -9.067 -0.120 -7.578 1.00 92.00 141 ALA A CA 1
ATOM 1023 C C . ALA A 1 141 ? -10.598 -0.259 -7.599 1.00 92.00 141 ALA A C 1
ATOM 1025 O O . ALA A 1 141 ? -11.311 0.692 -7.273 1.00 92.00 141 ALA A O 1
ATOM 1026 N N . VAL A 1 142 ? -11.107 -1.453 -7.919 1.00 94.12 142 VAL A N 1
ATOM 1027 C CA . VAL A 1 142 ? -12.550 -1.735 -7.935 1.00 94.12 142 VAL A CA 1
ATOM 1028 C C . VAL A 1 142 ? -13.157 -1.670 -6.530 1.00 94.12 142 VAL A C 1
ATOM 1030 O O . VAL A 1 142 ? -14.251 -1.129 -6.361 1.00 94.12 142 VAL A O 1
ATOM 1033 N N . VAL A 1 143 ? -12.445 -2.174 -5.519 1.00 94.50 143 VAL A N 1
ATOM 1034 C CA . VAL A 1 143 ? -12.896 -2.214 -4.116 1.00 94.50 143 VAL A CA 1
ATOM 1035 C C . VAL A 1 143 ? -12.785 -0.851 -3.420 1.00 94.50 143 VAL A C 1
ATOM 1037 O O . VAL A 1 143 ? -13.553 -0.569 -2.501 1.00 94.50 143 VAL A O 1
ATOM 1040 N N . LEU A 1 144 ? -11.879 0.022 -3.863 1.00 94.44 144 LEU A N 1
ATOM 1041 C CA . LEU A 1 144 ? -11.601 1.321 -3.244 1.00 94.44 144 LEU A CA 1
ATOM 1042 C C . LEU A 1 144 ? -12.836 2.204 -2.940 1.00 94.44 144 LEU A C 1
ATOM 1044 O O . LEU A 1 144 ? -12.906 2.735 -1.831 1.00 94.44 144 LEU A O 1
ATOM 1048 N N . PRO A 1 145 ? -13.841 2.377 -3.826 1.00 94.69 145 PRO A N 1
ATOM 1049 C CA . PRO A 1 145 ? -15.041 3.145 -3.479 1.00 94.69 145 PRO A CA 1
ATOM 1050 C C . PRO A 1 145 ? -15.836 2.523 -2.323 1.00 94.69 145 PRO A C 1
ATOM 1052 O O . PRO A 1 145 ? -16.403 3.258 -1.513 1.00 94.69 145 PRO A O 1
ATOM 1055 N N . LEU A 1 146 ? -15.850 1.189 -2.208 1.00 94.44 146 LEU A N 1
ATOM 1056 C CA . LEU A 1 146 ? -16.568 0.474 -1.148 1.00 94.44 146 LEU A CA 1
ATOM 1057 C C . LEU A 1 146 ? -15.912 0.654 0.223 1.00 94.44 146 LEU A C 1
ATOM 1059 O O . LEU A 1 146 ? -16.595 0.532 1.235 1.00 94.44 146 LEU A O 1
ATOM 1063 N N . THR A 1 147 ? -14.615 0.957 0.272 1.00 92.94 147 THR A N 1
ATOM 1064 C CA . THR A 1 147 ? -13.901 1.240 1.525 1.00 92.94 147 THR A CA 1
ATOM 1065 C C . THR A 1 147 ? -13.861 2.735 1.832 1.00 92.94 147 THR A C 1
ATOM 1067 O O . THR A 1 147 ? -14.036 3.130 2.984 1.00 92.94 147 THR A O 1
ATOM 1070 N N . TYR A 1 148 ? -13.705 3.584 0.813 1.00 96.00 148 TYR A N 1
ATOM 1071 C CA . TYR A 1 148 ? -13.634 5.035 0.977 1.00 96.00 148 TYR A CA 1
ATOM 1072 C C . TYR A 1 148 ? -14.978 5.652 1.385 1.00 96.00 148 TYR A C 1
ATOM 1074 O O . TYR A 1 148 ? -15.025 6.490 2.287 1.00 96.00 148 TYR A O 1
ATOM 1082 N N . LEU A 1 149 ? -16.083 5.237 0.752 1.00 96.25 149 LEU A N 1
ATOM 1083 C CA . LEU A 1 149 ? -17.402 5.823 1.002 1.00 96.25 149 LEU A CA 1
ATOM 1084 C C . LEU A 1 149 ? -17.858 5.660 2.467 1.00 96.25 149 LEU A C 1
ATOM 1086 O O . LEU A 1 149 ? -18.237 6.670 3.062 1.00 96.25 149 LEU A O 1
ATOM 1090 N N . PRO A 1 150 ? -17.784 4.470 3.099 1.00 95.19 150 PRO A N 1
ATOM 1091 C CA . PRO A 1 150 ? -18.120 4.328 4.515 1.00 95.19 150 PRO A CA 1
ATOM 1092 C C . PRO A 1 150 ? -17.278 5.223 5.427 1.00 95.19 150 PRO A C 1
ATOM 1094 O O . PRO A 1 150 ? -17.816 5.814 6.359 1.00 95.19 150 PRO A O 1
ATOM 1097 N N . ILE A 1 151 ? -15.980 5.379 5.141 1.00 94.69 151 ILE A N 1
ATOM 1098 C CA . ILE A 1 151 ? -15.103 6.268 5.916 1.00 94.69 151 ILE A CA 1
ATOM 1099 C C . ILE A 1 151 ? -15.564 7.718 5.775 1.00 94.69 151 ILE A C 1
ATOM 1101 O O . ILE A 1 151 ? -15.658 8.420 6.779 1.00 94.69 151 ILE A O 1
ATOM 1105 N N . LEU A 1 152 ? -15.898 8.165 4.561 1.00 95.50 152 LEU A N 1
ATOM 1106 C CA . LEU A 1 152 ? -16.403 9.519 4.333 1.00 95.50 152 LEU A CA 1
ATOM 1107 C C . LEU A 1 152 ? -17.748 9.758 5.039 1.00 95.50 152 LEU A C 1
ATOM 1109 O O . LEU A 1 152 ? -17.965 10.844 5.577 1.00 95.50 152 LEU A O 1
ATOM 1113 N N . ILE A 1 153 ? -18.631 8.755 5.075 1.00 95.81 153 ILE A N 1
ATOM 1114 C CA . ILE A 1 153 ? -19.907 8.821 5.804 1.00 95.81 153 ILE A CA 1
ATOM 1115 C C . ILE A 1 153 ? -19.651 8.952 7.309 1.00 95.81 153 ILE A C 1
ATOM 1117 O O . ILE A 1 153 ? -20.154 9.886 7.931 1.00 95.81 153 ILE A O 1
ATOM 1121 N N . VAL A 1 154 ? -18.825 8.076 7.890 1.00 95.06 154 VAL A N 1
ATOM 1122 C CA . VAL A 1 154 ? -18.500 8.109 9.327 1.00 95.06 154 VAL A CA 1
ATOM 1123 C C . VAL A 1 154 ? -17.767 9.400 9.702 1.00 95.06 154 VAL A C 1
ATOM 1125 O O . VAL A 1 154 ? -18.046 9.975 10.751 1.00 95.06 154 VAL A O 1
ATOM 1128 N N . ALA A 1 155 ? -16.904 9.923 8.825 1.00 93.81 155 ALA A N 1
ATOM 1129 C CA . ALA A 1 155 ? -16.223 11.209 9.004 1.00 93.81 155 ALA A CA 1
ATOM 1130 C C . ALA A 1 155 ? -17.183 12.416 9.079 1.00 93.81 155 ALA A C 1
ATOM 1132 O O . ALA A 1 155 ? -16.791 13.510 9.496 1.00 93.81 155 ALA A O 1
ATOM 1133 N N . ASN A 1 156 ? -18.441 12.221 8.686 1.00 95.06 156 ASN A N 1
ATOM 1134 C CA . ASN A 1 156 ? -19.508 13.212 8.745 1.00 95.06 156 ASN A CA 1
ATOM 1135 C C . ASN A 1 156 ? -20.572 12.911 9.807 1.00 95.06 156 ASN A C 1
ATOM 1137 O O . ASN A 1 156 ? -21.482 13.722 9.999 1.00 95.06 156 ASN A O 1
ATOM 1141 N N . ASP A 1 157 ? -20.471 11.787 10.516 1.00 95.44 157 ASP A N 1
ATOM 1142 C CA . ASP A 1 157 ? -21.459 11.407 11.515 1.00 95.44 157 ASP A CA 1
ATOM 1143 C C . ASP A 1 157 ? -21.189 12.113 12.852 1.00 95.44 157 ASP A C 1
ATOM 1145 O O . ASP A 1 157 ? -20.259 11.787 13.599 1.00 95.44 157 ASP A O 1
ATOM 1149 N N . ARG A 1 158 ? -22.048 13.087 13.176 1.00 94.12 158 ARG A N 1
ATOM 1150 C CA . ARG A 1 158 ? -21.996 13.839 14.440 1.00 94.12 158 ARG A CA 1
ATOM 1151 C C . ARG A 1 158 ? -22.272 12.964 15.660 1.00 94.12 158 ARG A C 1
ATOM 1153 O O . ARG A 1 158 ? -21.825 13.314 16.748 1.00 94.12 158 ARG A O 1
ATOM 1160 N N . THR A 1 159 ? -22.952 11.832 15.494 1.00 94.44 159 THR A N 1
ATOM 1161 C CA . THR A 1 159 ? -23.179 10.866 16.578 1.00 94.44 159 THR A CA 1
ATOM 1162 C C . THR A 1 159 ? -21.861 10.275 17.069 1.00 94.44 159 THR A C 1
ATOM 1164 O O . THR A 1 159 ? -21.677 10.101 18.271 1.00 94.44 159 THR A O 1
ATOM 1167 N N . TYR A 1 160 ? -20.928 10.000 16.150 1.00 89.56 160 TYR A N 1
ATOM 1168 C CA . TYR A 1 160 ? -19.624 9.421 16.481 1.00 89.56 160 TYR A CA 1
ATOM 1169 C C . TYR A 1 160 ? -18.548 10.476 16.754 1.00 89.56 160 TYR A C 1
ATOM 1171 O O . TYR A 1 160 ? -17.727 10.290 17.652 1.00 89.56 160 TYR A O 1
ATOM 1179 N N . LEU A 1 161 ? -18.523 11.568 15.982 1.00 90.06 161 LEU A N 1
ATOM 1180 C CA . LEU A 1 161 ? -17.428 12.549 16.010 1.00 90.06 161 LEU A CA 1
ATOM 1181 C C . LEU A 1 161 ? -17.761 13.856 16.738 1.00 90.06 161 LEU A C 1
ATOM 1183 O O . LEU A 1 161 ? -16.863 14.680 16.936 1.00 90.06 161 LEU A O 1
ATOM 1187 N N . GLY A 1 162 ? -19.018 14.069 17.141 1.00 91.25 162 GLY A N 1
ATOM 1188 C CA . GLY A 1 162 ? -19.464 15.315 17.765 1.00 91.25 162 GLY A CA 1
ATOM 1189 C C . GLY A 1 162 ? -19.112 16.529 16.902 1.00 91.25 162 GLY A C 1
ATOM 1190 O O . GLY A 1 162 ? -19.454 16.592 15.721 1.00 91.25 162 GLY A O 1
ATOM 1191 N N . ASP A 1 163 ? -18.357 17.466 17.476 1.00 89.94 163 ASP A N 1
ATOM 1192 C CA . ASP A 1 163 ? -17.935 18.705 16.808 1.00 89.94 163 ASP A CA 1
ATOM 1193 C C . ASP A 1 163 ? -16.714 18.535 15.883 1.00 89.94 163 ASP A C 1
ATOM 1195 O O . ASP A 1 163 ? -16.233 19.505 15.294 1.00 89.94 163 ASP A O 1
ATOM 1199 N N . ARG A 1 164 ? -16.167 17.318 15.757 1.00 89.50 164 ARG A N 1
ATOM 1200 C CA . ARG A 1 164 ? -14.965 17.020 14.954 1.00 89.50 164 ARG A CA 1
ATOM 1201 C C . ARG A 1 164 ? -15.275 16.426 13.576 1.00 89.50 164 ARG A C 1
ATOM 1203 O O . ARG A 1 164 ? -14.390 15.832 12.966 1.00 89.50 164 ARG A O 1
ATOM 1210 N N . VAL A 1 165 ? -16.504 16.586 13.089 1.00 94.12 165 VAL A N 1
ATOM 1211 C CA . VAL A 1 165 ? -16.890 16.189 11.726 1.00 94.12 165 VAL A CA 1
ATOM 1212 C C . VAL A 1 165 ? -16.161 17.006 10.658 1.00 94.12 165 VAL A C 1
ATOM 1214 O O . VAL A 1 165 ? -15.662 18.107 10.913 1.00 94.12 165 VAL A O 1
ATOM 1217 N N . ASN A 1 166 ? -16.125 16.479 9.437 1.00 93.62 166 ASN A N 1
ATOM 1218 C CA . ASN A 1 166 ? -15.575 17.195 8.294 1.00 93.62 166 ASN A CA 1
ATOM 1219 C C . ASN A 1 166 ? -16.280 18.542 8.051 1.00 93.62 166 ASN A C 1
ATOM 1221 O O . ASN A 1 166 ? -17.506 18.653 8.051 1.00 93.62 166 ASN A O 1
ATOM 1225 N N . GLY A 1 167 ? -15.477 19.577 7.789 1.00 93.94 167 GLY A N 1
ATOM 1226 C CA . GLY A 1 167 ? -15.967 20.870 7.313 1.00 93.94 167 GLY A CA 1
ATOM 1227 C C . GLY A 1 167 ? -16.362 20.840 5.832 1.00 93.94 167 GLY A C 1
ATOM 1228 O O . GLY A 1 167 ? -16.115 19.870 5.115 1.00 93.94 167 GLY A O 1
ATOM 1229 N N . THR A 1 168 ? -16.915 21.949 5.340 1.00 93.69 168 THR A N 1
ATOM 1230 C CA . THR A 1 168 ? -17.372 22.089 3.944 1.00 93.69 168 THR A CA 1
ATOM 1231 C C . THR A 1 168 ? -16.259 21.848 2.923 1.00 93.69 168 THR A C 1
ATOM 1233 O O . THR A 1 168 ? -16.473 21.127 1.952 1.00 93.69 168 THR A O 1
ATOM 1236 N N . LEU A 1 169 ? -15.054 22.378 3.163 1.00 95.00 169 LEU A N 1
ATOM 1237 C CA . LEU A 1 169 ? -13.898 22.166 2.286 1.00 95.00 169 LEU A CA 1
ATOM 1238 C C . LEU A 1 169 ? -13.450 20.697 2.259 1.00 95.00 169 LEU A C 1
ATOM 1240 O O . LEU A 1 169 ? -13.200 20.153 1.188 1.00 95.00 169 LEU A O 1
ATOM 1244 N N . ALA A 1 170 ? -13.377 20.045 3.424 1.00 94.12 170 ALA A N 1
ATOM 1245 C CA . ALA A 1 170 ? -12.983 18.640 3.521 1.00 94.12 170 ALA A CA 1
ATOM 1246 C C . ALA A 1 170 ? -13.991 17.726 2.809 1.00 94.12 170 ALA A C 1
ATOM 1248 O O . ALA A 1 170 ? -13.588 16.800 2.112 1.00 94.12 170 ALA A O 1
ATOM 1249 N N . ASN A 1 171 ? -15.287 18.031 2.913 1.00 95.25 171 ASN A N 1
ATOM 1250 C CA . ASN A 1 171 ? -16.329 17.304 2.192 1.00 95.25 171 ASN A CA 1
ATOM 1251 C C . ASN A 1 171 ? -16.310 17.555 0.690 1.00 95.25 171 ASN A C 1
ATOM 1253 O O . ASN A 1 171 ? -16.489 16.608 -0.067 1.00 95.25 171 ASN A O 1
ATOM 1257 N N . LEU A 1 172 ? -16.065 18.792 0.249 1.00 96.62 172 LEU A N 1
ATOM 1258 C CA . LEU A 1 172 ? -15.924 19.089 -1.175 1.00 96.62 172 LEU A CA 1
ATOM 1259 C C . LEU A 1 172 ? -14.759 18.297 -1.776 1.00 96.62 172 LEU A C 1
ATOM 1261 O O . LEU A 1 172 ? -14.940 17.600 -2.771 1.00 96.62 172 LEU A O 1
ATOM 1265 N N . LEU A 1 173 ? -13.583 18.355 -1.144 1.00 96.06 173 LEU A N 1
ATOM 1266 C CA . LEU A 1 173 ? -12.415 17.596 -1.588 1.00 96.06 173 LEU A CA 1
ATOM 1267 C C . LEU A 1 173 ? -12.680 16.088 -1.526 1.00 96.06 173 LEU A C 1
ATOM 1269 O O . LEU A 1 173 ? -12.411 15.390 -2.498 1.00 96.06 173 LEU A O 1
ATOM 1273 N N . GLY A 1 174 ? -13.261 15.591 -0.432 1.00 95.94 174 GLY A N 1
ATOM 1274 C CA . GLY A 1 174 ? -13.602 14.177 -0.275 1.00 95.94 174 GLY A CA 1
ATOM 1275 C C . GLY A 1 174 ? -14.588 13.676 -1.333 1.00 95.94 174 GLY A C 1
ATOM 1276 O O . GLY A 1 174 ? -14.409 12.588 -1.872 1.00 95.94 174 GLY A O 1
ATOM 1277 N N . ALA A 1 175 ? -15.585 14.484 -1.697 1.00 96.19 175 ALA A N 1
ATOM 1278 C CA . ALA A 1 175 ? -16.532 14.162 -2.760 1.00 96.19 175 ALA A CA 1
ATOM 1279 C C . ALA A 1 175 ? -15.867 14.161 -4.145 1.00 96.19 175 ALA A C 1
ATOM 1281 O O . ALA A 1 175 ? -16.095 13.242 -4.929 1.00 96.19 175 ALA A O 1
ATOM 1282 N N . VAL A 1 176 ? -15.008 15.144 -4.441 1.00 97.25 176 VAL A N 1
ATOM 1283 C CA . VAL A 1 176 ? -14.233 15.174 -5.694 1.00 97.25 176 VAL A CA 1
ATOM 1284 C C . VAL A 1 176 ? -13.326 13.946 -5.797 1.00 97.25 176 VAL A C 1
ATOM 1286 O O . VAL A 1 176 ? -13.315 13.281 -6.832 1.00 97.25 176 VA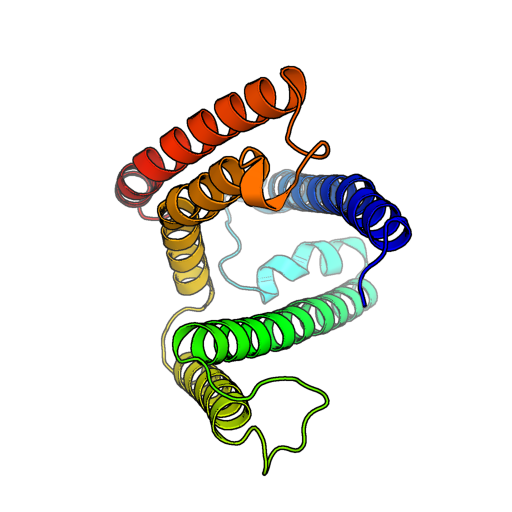L A O 1
ATOM 1289 N N . PHE A 1 177 ? -12.619 13.587 -4.723 1.00 95.56 177 PHE A N 1
ATOM 1290 C CA . PHE A 1 177 ? -11.800 12.374 -4.695 1.00 95.56 177 PHE A CA 1
ATOM 1291 C C . PHE A 1 177 ? -12.639 11.106 -4.849 1.00 95.56 177 PHE A C 1
ATOM 1293 O O . PHE A 1 177 ? -12.241 10.218 -5.597 1.00 95.56 177 PHE A O 1
ATOM 1300 N N . LEU A 1 178 ? -13.813 11.029 -4.218 1.00 96.88 178 LEU A N 1
ATOM 1301 C CA . LEU A 1 178 ? -14.732 9.910 -4.412 1.00 96.88 178 LEU A CA 1
ATOM 1302 C C . LEU A 1 178 ? -15.151 9.779 -5.883 1.00 96.88 178 LEU A C 1
ATOM 1304 O O . LEU A 1 178 ? -15.156 8.667 -6.401 1.00 96.88 178 LEU A O 1
ATOM 1308 N N . LEU A 1 179 ? -15.446 10.883 -6.577 1.00 97.06 179 LEU A N 1
ATOM 1309 C CA . LEU A 1 179 ? -15.767 10.851 -8.009 1.00 97.06 179 LEU A CA 1
ATOM 1310 C C . LEU A 1 179 ? -14.600 10.309 -8.843 1.00 97.06 179 LEU A C 1
ATOM 1312 O O . LEU A 1 179 ? -14.819 9.469 -9.713 1.00 97.06 179 LEU A O 1
ATOM 1316 N N . VAL A 1 180 ? -13.368 10.735 -8.552 1.00 96.56 180 VAL A N 1
ATOM 1317 C CA . VAL A 1 180 ? -12.162 10.214 -9.220 1.00 96.56 180 VAL A CA 1
ATOM 1318 C C . VAL A 1 180 ? -11.984 8.719 -8.946 1.00 96.56 180 VAL A C 1
ATOM 1320 O O . VAL A 1 180 ? -11.735 7.955 -9.876 1.00 96.56 180 VAL A O 1
ATOM 1323 N N . ILE A 1 181 ? -12.159 8.284 -7.696 1.00 96.00 181 ILE A N 1
ATOM 1324 C CA . ILE A 1 181 ? -12.071 6.872 -7.296 1.00 96.00 181 ILE A CA 1
ATOM 1325 C C . ILE A 1 181 ? -13.133 6.035 -8.017 1.00 96.00 181 ILE A C 1
ATOM 1327 O O . ILE A 1 181 ? -12.820 4.965 -8.531 1.00 96.00 181 ILE A O 1
ATOM 1331 N N . VAL A 1 182 ? -14.377 6.515 -8.088 1.00 96.50 182 VAL A N 1
ATOM 1332 C CA . VAL A 1 182 ? -15.468 5.827 -8.792 1.00 96.50 182 VAL A CA 1
ATOM 1333 C C . VAL A 1 182 ? -15.183 5.756 -10.290 1.00 96.50 182 VAL A C 1
ATOM 1335 O O . VAL A 1 182 ? -15.326 4.687 -10.877 1.00 96.50 182 VAL A O 1
ATOM 1338 N N . ALA A 1 183 ? -14.726 6.848 -10.906 1.00 95.56 183 ALA A N 1
ATOM 1339 C CA . ALA A 1 183 ? -14.352 6.856 -12.317 1.00 95.56 183 ALA A CA 1
ATOM 1340 C C . ALA A 1 183 ? -13.221 5.854 -12.606 1.00 95.56 183 ALA A C 1
ATOM 1342 O O . ALA A 1 183 ? -13.325 5.069 -13.546 1.00 95.56 183 ALA A O 1
ATOM 1343 N N . ALA A 1 184 ? -12.184 5.827 -11.764 1.00 93.44 184 ALA A N 1
ATOM 1344 C CA . ALA A 1 184 ? -11.086 4.871 -11.875 1.00 93.44 184 ALA A CA 1
ATOM 1345 C C . ALA A 1 184 ? -11.558 3.421 -11.678 1.00 93.44 184 ALA A C 1
ATOM 1347 O O . ALA A 1 184 ? -11.181 2.552 -12.457 1.00 93.44 184 ALA A O 1
ATOM 1348 N N . SER A 1 185 ? -12.419 3.163 -10.690 1.00 94.56 185 SER A N 1
ATOM 1349 C CA . SER A 1 185 ? -13.002 1.844 -10.407 1.00 94.56 185 SER A CA 1
ATOM 1350 C C . SER A 1 185 ? -13.826 1.314 -11.589 1.00 94.56 185 SER A C 1
ATOM 1352 O O . SER A 1 185 ? -13.623 0.182 -12.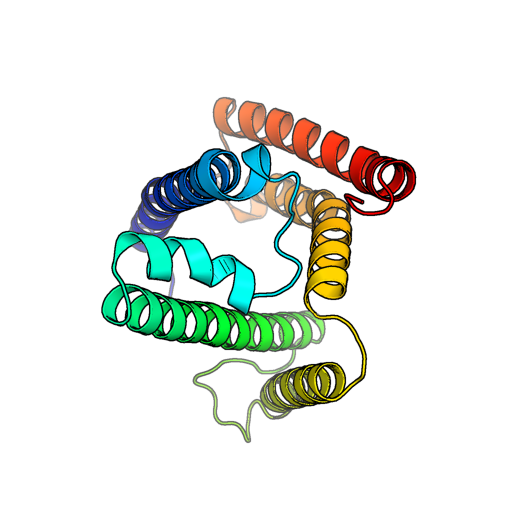028 1.00 94.56 185 SER A O 1
ATOM 1354 N N . VAL A 1 186 ? -14.689 2.154 -12.174 1.00 94.75 186 VAL A N 1
ATOM 1355 C CA . VAL A 1 186 ? -15.493 1.800 -13.358 1.00 94.75 186 VAL A CA 1
ATOM 1356 C C . VAL A 1 186 ? -14.611 1.582 -14.588 1.00 94.75 186 VAL A C 1
ATOM 1358 O O . VAL A 1 186 ? -14.876 0.675 -15.375 1.00 94.75 186 VAL A O 1
ATOM 1361 N N . ALA A 1 187 ? -13.551 2.378 -14.755 1.00 93.19 187 ALA A N 1
ATOM 1362 C CA . ALA A 1 187 ? -12.619 2.249 -15.873 1.00 93.19 187 ALA A CA 1
ATOM 1363 C C . ALA A 1 187 ? -11.635 1.075 -15.723 1.00 93.19 187 ALA A C 1
ATOM 1365 O O . ALA A 1 187 ? -11.118 0.599 -16.733 1.00 93.19 187 ALA A O 1
ATOM 1366 N N . ALA A 1 188 ? -11.387 0.586 -14.503 1.00 90.50 188 ALA A N 1
ATOM 1367 C CA . ALA A 1 188 ? -10.347 -0.402 -14.219 1.00 90.50 188 ALA A CA 1
ATOM 1368 C C . ALA A 1 188 ? -10.529 -1.705 -15.012 1.00 90.50 188 ALA A C 1
ATOM 1370 O O . ALA A 1 188 ? -9.593 -2.155 -15.669 1.00 90.50 188 ALA A O 1
ATOM 1371 N N . ILE A 1 189 ? -11.732 -2.294 -14.996 1.00 89.06 189 ILE A N 1
ATOM 1372 C CA . ILE A 1 189 ? -12.001 -3.563 -15.693 1.00 89.06 189 ILE A CA 1
ATOM 1373 C C . ILE A 1 189 ? -11.992 -3.381 -17.222 1.00 89.06 189 ILE A C 1
ATOM 1375 O O . ILE A 1 189 ? -11.263 -4.121 -17.885 1.00 89.06 189 ILE A O 1
ATOM 1379 N N . PRO A 1 190 ? -12.732 -2.416 -17.813 1.00 91.12 190 PRO A N 1
ATOM 1380 C CA . PRO A 1 190 ? -12.694 -2.195 -19.258 1.00 91.12 190 PRO A CA 1
ATOM 1381 C C . PRO A 1 190 ? -11.286 -1.924 -19.780 1.00 91.12 190 PRO A C 1
ATOM 1383 O O . PRO A 1 190 ? -10.901 -2.481 -20.805 1.00 91.12 190 PRO A O 1
ATOM 1386 N N . LEU A 1 191 ? -10.507 -1.103 -19.067 1.00 88.19 191 LEU A N 1
ATOM 1387 C CA . LEU A 1 191 ? -9.151 -0.771 -19.479 1.00 88.19 191 LEU A CA 1
ATOM 1388 C C . LEU A 1 191 ? -8.234 -1.989 -19.386 1.00 88.19 191 LEU A C 1
ATOM 1390 O O . LEU A 1 191 ? -7.511 -2.253 -20.336 1.00 88.19 191 LEU A O 1
ATOM 1394 N N . ALA A 1 192 ? -8.312 -2.767 -18.303 1.00 86.12 192 ALA A N 1
ATOM 1395 C CA . ALA A 1 192 ? -7.526 -3.990 -18.160 1.00 86.12 192 ALA A CA 1
ATOM 1396 C C . ALA A 1 192 ? -7.799 -5.001 -19.285 1.00 86.12 192 ALA A C 1
ATOM 1398 O O . ALA A 1 192 ? -6.868 -5.630 -19.787 1.00 86.12 192 ALA A O 1
ATOM 1399 N N . VAL A 1 193 ? -9.060 -5.137 -19.709 1.00 86.69 193 VAL A N 1
ATOM 1400 C CA . VAL A 1 193 ? -9.433 -5.998 -20.841 1.00 86.69 193 VAL A CA 1
ATOM 1401 C C . VAL A 1 193 ? -8.921 -5.417 -22.161 1.00 86.69 193 VAL A C 1
ATOM 1403 O O . VAL A 1 193 ? -8.355 -6.151 -22.967 1.00 86.69 193 VAL A O 1
ATOM 1406 N N . ALA A 1 194 ? -9.086 -4.111 -22.381 1.00 86.94 194 ALA A N 1
ATOM 1407 C CA . ALA A 1 194 ? -8.690 -3.449 -23.623 1.00 86.94 194 ALA A CA 1
ATOM 1408 C C . ALA A 1 194 ? -7.168 -3.427 -23.840 1.00 86.94 194 ALA A C 1
ATOM 1410 O O . ALA A 1 194 ? -6.717 -3.545 -24.976 1.00 86.94 194 ALA A O 1
ATOM 1411 N N . THR A 1 195 ? -6.382 -3.287 -22.771 1.00 82.12 195 THR A N 1
ATOM 1412 C CA . THR A 1 195 ? -4.912 -3.243 -22.831 1.00 82.12 195 THR A CA 1
ATOM 1413 C C . THR A 1 195 ? -4.261 -4.609 -22.631 1.00 82.12 195 THR A C 1
ATOM 1415 O O . THR A 1 195 ? -3.041 -4.687 -22.533 1.00 82.12 195 THR A O 1
ATOM 1418 N N . GLY A 1 196 ? -5.041 -5.687 -22.486 1.00 77.19 196 GLY A N 1
ATOM 1419 C CA . GLY A 1 196 ? -4.496 -7.012 -22.179 1.00 77.19 196 GLY A CA 1
ATOM 1420 C C . GLY A 1 196 ? -3.631 -7.028 -20.913 1.00 77.19 196 GLY A C 1
ATOM 1421 O O . GLY A 1 196 ? -2.629 -7.738 -20.887 1.00 77.19 196 GLY A O 1
ATOM 1422 N N . MET A 1 197 ? -4.006 -6.231 -19.903 1.00 71.12 197 MET A N 1
ATOM 1423 C CA . MET A 1 197 ? -3.234 -5.945 -18.682 1.00 71.12 197 MET A CA 1
ATOM 1424 C C . MET A 1 197 ? -1.904 -5.208 -18.905 1.00 71.12 197 MET A C 1
ATOM 1426 O O . MET A 1 197 ? -0.962 -5.375 -18.145 1.00 71.12 197 MET A O 1
ATOM 1430 N N . GLY A 1 198 ? -1.830 -4.339 -19.914 1.00 59.72 198 GLY A N 1
ATOM 1431 C CA . GLY A 1 198 ? -0.623 -3.551 -20.188 1.00 59.72 198 GLY A CA 1
ATOM 1432 C C . GLY A 1 198 ? 0.382 -4.254 -21.103 1.00 59.72 198 GLY A C 1
ATOM 1433 O O . GLY A 1 198 ? 1.577 -3.969 -21.012 1.00 59.72 198 GLY A O 1
ATOM 1434 N N . ARG A 1 199 ? -0.103 -5.151 -21.972 1.00 56.59 199 ARG A N 1
ATOM 1435 C CA . ARG A 1 199 ? 0.675 -5.782 -23.049 1.00 56.59 199 ARG A CA 1
ATOM 1436 C C . ARG A 1 199 ? 0.605 -4.988 -24.347 1.00 56.59 199 ARG A C 1
ATOM 1438 O O . ARG A 1 199 ? -0.417 -4.306 -24.581 1.00 56.59 199 ARG A O 1
#